Protein AF-A0A202DQQ8-F1 (afdb_monomer_lite)

Sequence (240 aa):
MPPEFTNTIAEDREIQKQSALKKRVGIWATLLVAFILIRVVVKNPPAYKTPDHGNVPVKYVPGMLDAMPEEDRAKLTPSMIAKYREADQKALTEMASSGIEEKWVETKYIPQEAPSEIRPELEAYKETLFQYAKKRRKIEAFQEKLRAEQAITKKMLVHFKPSGYVQAEEASFKPSHILIKVDESMLVRYPKRMVRSIKESPSNWVEPVPKGFVRLKPARGITMVVTKRTAKRIKTKRTS

pLDDT: mean 70.6, std 12.28, range [40.5, 91.94]

Secondary structure (DSSP, 8-state):
----HHHHHHHHHHHHHHHHHHHHHHHHHHHHHHHHHHHHHHHSPPP-----GGGS-PPP-TTHHHHS-HHHHTTS-HHHHHHHHHHHHHHHHHHHHTTGGGGGSS-----PPP-----HHHHHHHHHHHHHHHHHHHHHHHHHHHHHHHHT---EEEEETTTEEEEESEEEE-SSEEEEEEETTEEEEEEGGGEEEEEE--TT--PPPPTTEEEE--TTS--EEEEHHHHHHHHHTT--

Structure (mmCIF, N/CA/C/O backbone):
data_AF-A0A202DQQ8-F1
#
_entry.id   AF-A0A202DQQ8-F1
#
loop_
_atom_site.group_PDB
_atom_site.id
_atom_site.type_symbol
_atom_site.label_atom_id
_atom_site.label_alt_id
_atom_site.label_comp_id
_atom_site.label_asym_id
_atom_site.label_entity_id
_atom_site.label_seq_id
_atom_site.pdbx_PDB_ins_code
_atom_site.Cartn_x
_atom_site.Cartn_y
_atom_site.Cartn_z
_atom_site.occupancy
_atom_site.B_iso_or_equiv
_atom_site.auth_seq_id
_atom_site.auth_comp_id
_atom_site.auth_asym_id
_atom_site.auth_atom_id
_atom_site.pdbx_PDB_model_num
ATOM 1 N N . MET A 1 1 ? 66.848 -19.769 7.711 1.00 53.06 1 MET A N 1
ATOM 2 C CA . MET A 1 1 ? 65.642 -18.911 7.752 1.00 53.06 1 MET A CA 1
ATOM 3 C C . MET A 1 1 ? 64.433 -19.831 7.762 1.00 53.06 1 MET A C 1
ATOM 5 O O . MET A 1 1 ? 64.308 -20.590 6.808 1.00 53.06 1 MET A O 1
ATOM 9 N N . PRO A 1 2 ? 63.628 -19.871 8.836 1.00 50.66 2 PRO A N 1
ATOM 10 C CA . PRO A 1 2 ? 62.547 -20.845 8.948 1.00 50.66 2 PRO A CA 1
ATOM 11 C C . PRO A 1 2 ? 61.313 -20.395 8.137 1.00 50.66 2 PRO A C 1
ATOM 13 O O . PRO A 1 2 ? 60.879 -19.253 8.295 1.00 50.66 2 PRO A O 1
ATOM 16 N N . PRO A 1 3 ? 60.725 -21.262 7.290 1.00 52.09 3 PRO A N 1
ATOM 17 C CA . PRO A 1 3 ? 59.479 -21.005 6.562 1.00 52.09 3 PRO A CA 1
ATOM 18 C C . PRO A 1 3 ? 58.218 -21.396 7.365 1.00 52.09 3 PRO A C 1
ATOM 20 O O . PRO A 1 3 ? 57.205 -21.782 6.792 1.00 52.09 3 PRO A O 1
ATOM 23 N N . GLU A 1 4 ? 58.259 -21.335 8.697 1.00 54.94 4 GLU A N 1
ATOM 24 C CA . GLU A 1 4 ? 57.186 -21.882 9.547 1.00 54.94 4 GLU A CA 1
ATOM 25 C C . GLU A 1 4 ? 56.044 -20.885 9.833 1.00 54.94 4 GLU A C 1
ATOM 27 O O . GLU A 1 4 ? 54.942 -21.290 10.193 1.00 54.94 4 GLU A O 1
ATOM 32 N N . PHE A 1 5 ? 56.245 -19.581 9.605 1.00 52.19 5 PHE A N 1
ATOM 33 C CA . PHE A 1 5 ? 55.257 -18.547 9.960 1.00 52.19 5 PHE A CA 1
ATOM 34 C C . PHE A 1 5 ? 54.128 -18.332 8.940 1.00 52.19 5 PHE A C 1
ATOM 36 O O . PHE A 1 5 ? 53.134 -17.684 9.256 1.00 52.19 5 PHE A O 1
ATOM 43 N N . THR A 1 6 ? 54.248 -18.835 7.709 1.00 54.56 6 THR A N 1
ATOM 44 C CA . THR A 1 6 ? 53.234 -18.596 6.665 1.00 54.56 6 THR A CA 1
ATOM 45 C C . THR A 1 6 ? 52.089 -19.605 6.682 1.00 54.56 6 THR A C 1
ATOM 47 O O . THR A 1 6 ? 50.990 -19.270 6.242 1.00 54.56 6 THR A O 1
ATOM 50 N N . ASN A 1 7 ? 52.311 -20.812 7.211 1.00 56.59 7 ASN A N 1
ATOM 51 C CA . ASN A 1 7 ? 51.292 -21.868 7.230 1.00 56.59 7 ASN A CA 1
ATOM 52 C C . ASN A 1 7 ? 50.248 -21.640 8.335 1.00 56.59 7 ASN A C 1
ATOM 54 O O . ASN A 1 7 ? 49.056 -21.824 8.100 1.00 56.59 7 ASN A O 1
ATOM 58 N N . THR A 1 8 ? 50.662 -21.113 9.489 1.00 56.94 8 THR A N 1
ATOM 59 C CA . THR A 1 8 ? 49.769 -20.838 10.629 1.00 56.94 8 THR A CA 1
ATOM 60 C C . THR A 1 8 ? 48.740 -19.742 10.323 1.00 56.94 8 THR A C 1
ATOM 62 O O . THR A 1 8 ? 47.565 -19.864 10.656 1.00 56.94 8 THR A O 1
ATOM 65 N N . ILE A 1 9 ? 49.136 -18.700 9.582 1.00 60.16 9 ILE A N 1
ATOM 66 C CA . ILE A 1 9 ? 48.246 -17.588 9.199 1.00 60.16 9 ILE A CA 1
ATOM 67 C C . ILE A 1 9 ? 47.164 -18.041 8.199 1.00 60.16 9 ILE A C 1
ATOM 69 O O . ILE A 1 9 ? 46.059 -17.486 8.170 1.00 60.16 9 ILE A O 1
ATOM 73 N N . ALA A 1 10 ? 47.471 -19.026 7.351 1.00 62.00 10 ALA A N 1
ATOM 74 C CA . ALA A 1 10 ? 46.515 -19.576 6.395 1.00 62.00 10 ALA A CA 1
ATOM 75 C C . ALA A 1 10 ? 45.459 -20.446 7.096 1.00 62.00 10 ALA A C 1
ATOM 77 O O . ALA A 1 10 ? 44.265 -20.265 6.842 1.00 62.00 10 ALA A O 1
ATOM 78 N N . GLU A 1 11 ? 45.882 -21.302 8.030 1.00 64.00 11 GLU A N 1
ATOM 79 C CA . GLU A 1 11 ? 44.992 -22.157 8.826 1.00 64.00 11 GLU A CA 1
ATOM 80 C C . GLU A 1 11 ? 44.038 -21.332 9.707 1.00 64.00 11 GLU A C 1
ATOM 82 O O . GLU A 1 11 ? 42.823 -21.559 9.695 1.00 64.00 11 GLU A O 1
ATOM 87 N N . ASP A 1 12 ? 44.531 -20.276 10.361 1.00 65.44 12 ASP A N 1
ATOM 88 C CA . ASP A 1 12 ? 43.701 -19.380 11.181 1.00 65.44 12 ASP A CA 1
ATOM 89 C C . ASP A 1 12 ? 42.612 -18.661 10.364 1.00 65.44 12 ASP A C 1
ATOM 91 O O . ASP A 1 12 ? 41.474 -18.476 10.820 1.00 65.44 12 ASP A O 1
ATOM 95 N N . ARG A 1 13 ? 42.914 -18.283 9.113 1.00 66.56 13 ARG A N 1
ATOM 96 C CA . ARG A 1 13 ? 41.931 -17.664 8.205 1.00 66.56 13 ARG A CA 1
ATOM 97 C C . ARG A 1 13 ? 40.841 -18.641 7.777 1.00 66.56 13 ARG A C 1
ATOM 99 O O . ARG A 1 13 ? 39.700 -18.216 7.568 1.00 66.56 13 ARG A O 1
ATOM 106 N N . GLU A 1 14 ? 41.154 -19.921 7.623 1.00 70.50 14 GLU A N 1
ATOM 107 C CA . GLU A 1 14 ? 40.159 -20.942 7.288 1.00 70.50 14 GLU A CA 1
ATOM 108 C C . GLU A 1 14 ? 39.253 -21.266 8.480 1.00 70.50 14 GLU A C 1
ATOM 110 O O . GLU A 1 14 ? 38.026 -21.308 8.321 1.00 70.50 14 GLU A O 1
ATOM 115 N N . ILE A 1 15 ? 39.815 -21.356 9.689 1.00 71.00 15 ILE A N 1
ATOM 116 C CA . ILE A 1 15 ? 39.059 -21.563 10.934 1.00 71.00 15 ILE A CA 1
ATOM 117 C C . ILE A 1 15 ? 38.077 -20.401 11.178 1.00 71.00 15 ILE A C 1
ATOM 119 O O . ILE A 1 15 ? 36.896 -20.614 11.492 1.00 71.00 15 ILE A O 1
ATOM 123 N N . GLN A 1 16 ? 38.501 -19.153 10.943 1.00 69.56 16 GLN A N 1
ATOM 124 C CA . GLN A 1 16 ? 37.612 -17.990 11.055 1.00 69.56 16 GLN A CA 1
ATOM 125 C C . GLN A 1 16 ? 36.471 -18.009 10.026 1.00 69.56 16 GLN A C 1
ATOM 127 O O . GLN A 1 16 ? 35.322 -17.718 10.376 1.00 69.56 16 GLN A O 1
ATOM 132 N N . LYS A 1 17 ? 36.731 -18.412 8.775 1.00 74.38 17 LYS A N 1
ATOM 133 C CA . LYS A 1 17 ? 35.684 -18.533 7.741 1.00 74.38 17 LYS A CA 1
ATOM 134 C C . LYS A 1 17 ? 34.650 -19.603 8.092 1.00 74.38 17 LYS A C 1
ATOM 136 O O . LYS A 1 17 ? 33.449 -19.363 7.938 1.00 74.38 17 LYS A O 1
ATOM 141 N N . GLN A 1 18 ? 35.087 -20.754 8.603 1.00 73.25 18 GLN A N 1
ATOM 142 C CA . GLN A 1 18 ? 34.180 -21.833 9.000 1.00 73.25 18 GLN A CA 1
ATOM 143 C C . GLN A 1 18 ? 33.305 -21.444 10.200 1.00 73.25 18 GLN A C 1
ATOM 145 O O . GLN A 1 18 ? 32.103 -21.723 10.203 1.00 73.25 18 GLN A O 1
ATOM 150 N N . SER A 1 19 ? 33.859 -20.744 11.195 1.00 73.94 19 SER A N 1
ATOM 151 C CA . SER A 1 19 ? 33.073 -20.267 12.343 1.00 73.94 19 SER A CA 1
ATOM 152 C C . SER A 1 19 ? 32.029 -19.210 11.942 1.00 73.94 19 SER A C 1
ATOM 154 O O . SER A 1 19 ? 30.890 -19.252 12.416 1.00 73.94 19 SER A O 1
ATOM 156 N N . ALA A 1 20 ? 32.361 -18.314 11.005 1.00 75.12 20 ALA A N 1
ATOM 157 C CA . ALA A 1 20 ? 31.428 -17.324 10.467 1.00 75.12 20 ALA A CA 1
ATOM 158 C C . ALA A 1 20 ? 30.285 -17.969 9.661 1.00 75.12 20 ALA A C 1
ATOM 160 O O . ALA A 1 20 ? 29.133 -17.540 9.769 1.00 75.12 20 ALA A O 1
ATOM 161 N N . LEU A 1 21 ? 30.577 -19.024 8.893 1.00 75.62 21 LEU A N 1
ATOM 162 C CA . LEU A 1 21 ? 29.568 -19.808 8.175 1.00 75.62 21 LEU A CA 1
ATOM 163 C C . LEU A 1 21 ? 28.622 -20.534 9.138 1.00 75.62 21 LEU A C 1
ATOM 165 O O . LEU A 1 21 ? 27.409 -20.410 8.984 1.00 75.62 21 LEU A O 1
ATOM 169 N N . LYS A 1 22 ? 29.145 -21.202 10.176 1.00 77.00 22 LYS A N 1
ATOM 170 C CA . LYS A 1 22 ? 28.320 -21.878 11.197 1.00 77.00 22 LYS A CA 1
ATOM 171 C C . LYS A 1 22 ? 27.380 -20.902 11.915 1.00 77.00 22 LYS A C 1
ATOM 173 O O . LYS A 1 22 ? 26.197 -21.199 12.063 1.00 77.00 22 LYS A O 1
ATOM 178 N N . LYS A 1 23 ? 27.864 -19.705 12.278 1.00 75.81 23 LYS A N 1
ATOM 179 C CA . LYS A 1 23 ? 27.030 -18.645 12.882 1.00 75.81 23 LYS A CA 1
ATOM 180 C C . LYS A 1 23 ? 25.912 -18.188 11.944 1.00 75.81 23 LYS A C 1
ATOM 182 O O . LYS A 1 23 ? 24.767 -18.073 12.368 1.00 75.81 23 LYS A O 1
ATOM 187 N N . ARG A 1 24 ? 26.217 -17.969 10.661 1.00 79.69 24 ARG A N 1
ATOM 188 C CA . ARG A 1 24 ? 25.210 -17.571 9.664 1.00 79.69 24 ARG A CA 1
ATOM 189 C C . ARG A 1 24 ? 24.159 -18.659 9.466 1.00 79.69 24 ARG A C 1
ATOM 191 O O . ARG A 1 24 ? 22.976 -18.349 9.501 1.00 79.69 24 ARG A O 1
ATOM 198 N N . VAL A 1 25 ? 24.568 -19.917 9.311 1.00 83.38 25 VAL A N 1
ATOM 199 C CA . VAL A 1 25 ? 23.640 -21.049 9.143 1.00 83.38 25 VAL A CA 1
ATOM 200 C C . VAL A 1 25 ? 22.737 -21.209 10.368 1.00 83.38 25 VAL A C 1
ATOM 202 O O . VAL A 1 25 ? 21.533 -21.382 10.202 1.00 83.38 25 VAL A O 1
ATOM 205 N N . GLY A 1 26 ? 23.279 -21.057 11.582 1.00 80.94 26 GLY A N 1
ATOM 206 C CA . GLY A 1 26 ? 22.488 -21.066 12.815 1.00 80.94 26 GLY A CA 1
ATOM 207 C C . GLY A 1 26 ? 21.414 -19.973 12.847 1.00 80.94 26 GLY A C 1
ATOM 208 O O . GLY A 1 26 ? 20.263 -20.262 13.159 1.00 80.94 26 GLY A O 1
ATOM 209 N N . ILE A 1 27 ? 21.757 -18.742 12.449 1.00 85.69 27 ILE A N 1
ATOM 210 C CA . ILE A 1 27 ? 20.805 -17.617 12.385 1.00 85.69 27 ILE A CA 1
ATOM 211 C C . ILE A 1 27 ? 19.710 -17.867 11.336 1.00 85.69 27 ILE A C 1
ATOM 213 O O . ILE A 1 27 ? 18.536 -17.595 11.579 1.00 85.69 27 ILE A O 1
ATOM 217 N N . TRP A 1 28 ? 20.062 -18.404 10.166 1.00 85.25 28 TRP A N 1
ATOM 218 C CA . TRP A 1 28 ? 19.066 -18.727 9.140 1.00 85.25 28 TRP A CA 1
ATOM 219 C C . TRP A 1 28 ? 18.134 -19.864 9.576 1.00 85.25 28 TRP A C 1
ATOM 221 O O . TRP A 1 28 ? 16.936 -19.801 9.304 1.00 85.25 28 TRP A O 1
ATOM 231 N N . ALA A 1 29 ? 18.652 -20.866 10.289 1.00 88.88 29 ALA A N 1
ATOM 232 C CA . ALA A 1 29 ? 17.851 -21.967 10.814 1.00 88.88 29 ALA A CA 1
ATOM 233 C C . ALA A 1 29 ? 16.846 -21.496 11.880 1.00 88.88 29 ALA A C 1
ATOM 235 O O . ALA A 1 29 ? 15.676 -21.871 11.819 1.00 88.88 29 ALA A O 1
ATOM 236 N N . THR A 1 30 ? 17.256 -20.630 12.813 1.00 86.69 30 THR A N 1
ATOM 237 C CA . THR A 1 30 ? 16.350 -20.103 13.848 1.00 86.69 30 THR A CA 1
ATOM 238 C C . THR A 1 30 ? 15.258 -19.215 13.260 1.00 86.69 30 THR A C 1
ATOM 240 O O . THR A 1 30 ? 14.092 -19.356 13.632 1.00 86.69 30 THR A O 1
ATOM 243 N N . LEU A 1 31 ? 15.593 -18.362 12.285 1.00 89.12 31 LEU A N 1
ATOM 244 C CA . LEU A 1 31 ? 14.603 -17.557 11.561 1.00 89.12 31 LEU A CA 1
ATOM 245 C C . LEU A 1 31 ? 13.583 -18.428 10.820 1.00 89.12 31 LEU A C 1
ATOM 247 O O . LEU A 1 31 ? 12.390 -18.119 10.812 1.00 89.12 31 LEU A O 1
ATOM 251 N N . LEU A 1 32 ? 14.032 -19.534 10.226 1.00 88.81 32 LEU A N 1
ATOM 252 C CA . LEU A 1 32 ? 13.160 -20.452 9.502 1.00 88.81 32 LEU A CA 1
ATOM 253 C C . LEU A 1 32 ? 12.206 -21.200 10.450 1.00 88.81 32 LEU A C 1
ATOM 255 O O . LEU A 1 32 ? 11.018 -21.310 10.148 1.00 88.81 32 LEU A O 1
ATOM 259 N N . VAL A 1 33 ? 12.678 -21.627 11.627 1.00 89.75 33 VAL A N 1
ATOM 260 C CA . VAL A 1 33 ? 11.831 -22.234 12.674 1.00 89.75 33 VAL A CA 1
ATOM 261 C C . VAL A 1 33 ? 10.805 -21.234 13.214 1.00 89.75 33 VAL A C 1
ATOM 263 O O . VAL A 1 33 ? 9.625 -21.570 13.321 1.00 89.75 33 VAL A O 1
ATOM 266 N N . ALA A 1 34 ? 11.214 -19.990 13.485 1.00 86.12 34 ALA A N 1
ATOM 267 C CA . ALA A 1 34 ? 10.304 -18.935 13.932 1.00 86.12 34 ALA A CA 1
ATOM 268 C C . ALA A 1 34 ? 9.198 -18.663 12.899 1.00 86.12 34 ALA A C 1
ATOM 270 O O . ALA A 1 34 ? 8.023 -18.557 13.249 1.00 86.12 34 ALA A O 1
ATOM 271 N N . PHE A 1 35 ? 9.552 -18.628 11.612 1.00 87.88 35 PHE A N 1
ATOM 272 C CA . PHE A 1 35 ? 8.583 -18.444 10.534 1.00 87.88 35 PHE A CA 1
ATOM 273 C C . PHE A 1 35 ? 7.581 -19.606 10.435 1.00 87.88 35 PHE A C 1
ATOM 275 O O . PHE A 1 35 ? 6.391 -19.378 10.211 1.00 87.88 35 PHE A O 1
ATOM 282 N N . ILE A 1 36 ? 8.029 -20.850 10.638 1.00 86.00 36 ILE A N 1
ATOM 283 C CA . ILE A 1 36 ? 7.145 -22.025 10.656 1.00 86.00 36 ILE A CA 1
ATOM 284 C C . ILE A 1 36 ? 6.193 -21.971 11.856 1.00 86.00 36 ILE A C 1
ATOM 286 O O . ILE A 1 36 ? 4.993 -22.161 11.666 1.00 86.00 36 ILE A O 1
ATOM 290 N N . LEU A 1 37 ? 6.687 -21.653 13.058 1.00 80.56 37 LEU A N 1
ATOM 291 C CA . LEU A 1 37 ? 5.856 -21.519 14.262 1.00 80.56 37 LEU A CA 1
ATOM 292 C C . LEU A 1 37 ? 4.769 -20.453 14.090 1.00 80.56 37 LEU A C 1
ATOM 294 O O . LEU A 1 37 ? 3.598 -20.730 14.345 1.00 80.56 37 LEU A O 1
ATOM 298 N N . ILE A 1 38 ? 5.123 -19.275 13.568 1.00 83.88 38 ILE A N 1
ATOM 299 C CA . ILE A 1 38 ? 4.150 -18.215 13.263 1.00 83.88 38 ILE A CA 1
ATOM 300 C C . ILE A 1 38 ? 3.097 -18.728 12.275 1.00 83.88 38 ILE A C 1
ATOM 302 O O . ILE A 1 38 ? 1.900 -18.524 12.470 1.00 83.88 38 ILE A O 1
ATOM 306 N N . ARG A 1 39 ? 3.517 -19.445 11.227 1.00 81.62 39 ARG A N 1
ATOM 307 C CA . ARG A 1 39 ? 2.592 -19.984 10.224 1.00 81.62 39 ARG A CA 1
ATOM 308 C C . ARG A 1 39 ? 1.644 -21.043 10.796 1.00 81.62 39 ARG A C 1
ATOM 310 O O . ARG A 1 39 ? 0.508 -21.130 10.333 1.00 81.62 39 ARG A O 1
ATOM 317 N N . VAL A 1 40 ? 2.087 -21.834 11.773 1.00 82.44 40 VAL A N 1
ATOM 318 C CA . VAL A 1 40 ? 1.245 -22.817 12.474 1.00 82.44 40 VAL A CA 1
ATOM 319 C C . VAL A 1 40 ? 0.225 -22.116 13.370 1.00 82.44 40 VAL A C 1
ATOM 321 O O . VAL A 1 40 ? -0.950 -22.458 13.298 1.00 82.44 40 VAL A O 1
ATOM 324 N N . VAL A 1 41 ? 0.630 -21.091 14.126 1.00 79.94 41 VAL A N 1
ATOM 325 C CA . VAL A 1 41 ? -0.280 -20.304 14.983 1.00 79.94 41 VAL A CA 1
ATOM 326 C C . VAL A 1 41 ? -1.340 -19.567 14.158 1.00 79.94 41 VAL A C 1
ATOM 328 O O . VAL A 1 41 ? -2.502 -19.521 14.543 1.00 79.94 41 VAL A O 1
ATOM 331 N N . VAL A 1 42 ? -0.973 -19.038 12.986 1.00 75.56 42 VAL A N 1
ATOM 332 C CA . VAL A 1 42 ? -1.930 -18.379 12.079 1.00 75.56 42 VAL A CA 1
ATOM 333 C C . VAL A 1 42 ? -2.904 -19.378 11.445 1.00 75.56 42 VAL A C 1
ATOM 335 O O . VAL A 1 42 ? -4.057 -19.034 11.204 1.00 75.56 42 VAL A O 1
ATOM 338 N N . LYS A 1 43 ? -2.466 -20.613 11.160 1.00 76.75 43 LYS A N 1
ATOM 339 C CA . LYS A 1 43 ? -3.344 -21.653 10.598 1.00 76.75 43 LYS A CA 1
ATOM 340 C C . LYS A 1 43 ? -4.253 -22.308 11.637 1.00 76.75 43 LYS A C 1
ATOM 342 O O . LYS A 1 43 ? -5.356 -22.699 11.279 1.00 76.75 43 LYS A O 1
ATOM 347 N N . ASN A 1 44 ? -3.795 -22.413 12.880 1.00 71.25 44 ASN A N 1
ATOM 348 C CA . ASN A 1 44 ? -4.531 -22.998 13.994 1.00 71.25 44 ASN A CA 1
ATOM 349 C C . ASN A 1 44 ? -4.662 -21.949 15.107 1.00 71.25 44 ASN A C 1
ATOM 351 O O . ASN A 1 44 ? -3.924 -22.019 16.095 1.00 71.25 44 ASN A O 1
ATOM 355 N N . PRO A 1 45 ? -5.552 -20.951 14.947 1.00 67.88 45 PRO A N 1
ATOM 356 C CA . PRO A 1 45 ? -5.800 -19.995 16.013 1.00 67.88 45 PRO A CA 1
ATOM 357 C C . PRO A 1 45 ? -6.294 -20.748 17.260 1.00 67.88 45 PRO A C 1
ATOM 359 O O . PRO A 1 45 ? -7.112 -21.665 17.133 1.00 67.88 45 PRO A O 1
ATOM 362 N N . PRO A 1 46 ? -5.807 -20.403 18.466 1.00 64.88 46 PRO A N 1
ATOM 363 C CA . PRO A 1 46 ? -6.312 -21.006 19.691 1.00 64.88 46 PRO A CA 1
ATOM 364 C C . PRO A 1 46 ? -7.817 -20.744 19.797 1.00 64.88 46 PRO A C 1
ATOM 366 O O . PRO A 1 46 ? -8.279 -19.635 19.522 1.00 64.88 46 PRO A O 1
ATOM 369 N N . ALA A 1 47 ? -8.577 -21.774 20.172 1.00 63.38 47 ALA A N 1
ATOM 370 C CA . ALA A 1 47 ? -10.022 -21.676 20.328 1.00 63.38 47 ALA A CA 1
ATOM 371 C C . ALA A 1 47 ? -10.362 -20.524 21.284 1.00 63.38 47 ALA A C 1
ATOM 373 O O . ALA A 1 47 ? -9.938 -20.511 22.442 1.00 63.38 47 ALA A O 1
ATOM 374 N N . TYR A 1 48 ? -11.104 -19.543 20.773 1.00 53.16 48 TYR A N 1
ATOM 375 C CA . TYR A 1 48 ? -11.567 -18.401 21.542 1.00 53.16 48 TYR A CA 1
ATOM 376 C C . TYR A 1 48 ? -12.567 -18.915 22.581 1.00 53.16 48 TYR A C 1
ATOM 378 O O . TYR A 1 48 ? -13.696 -19.265 22.245 1.00 53.16 48 TYR A O 1
ATOM 386 N N . LYS A 1 49 ? -12.140 -19.029 23.842 1.00 54.28 49 LYS A N 1
ATOM 387 C CA . LYS A 1 49 ? -13.063 -19.282 24.950 1.00 54.28 49 LYS A CA 1
ATOM 388 C C . LYS A 1 49 ? -13.862 -18.002 25.161 1.00 54.28 49 LYS A C 1
ATOM 390 O O . LYS A 1 49 ? -13.318 -17.011 25.644 1.00 54.28 49 LYS A O 1
ATOM 395 N N . THR A 1 50 ? -15.127 -18.005 24.756 1.00 58.94 50 THR A N 1
ATOM 396 C CA . THR A 1 50 ? -16.075 -16.957 25.141 1.00 58.94 50 THR A CA 1
ATOM 397 C C . THR A 1 50 ? -16.153 -16.903 26.668 1.00 58.94 50 THR A C 1
ATOM 399 O O . THR A 1 50 ? -16.234 -17.965 27.291 1.00 58.94 50 THR A O 1
ATOM 402 N N . PRO A 1 51 ? -16.090 -15.712 27.287 1.00 56.44 51 PRO A N 1
ATOM 403 C CA . PRO A 1 51 ? -16.275 -15.593 28.724 1.00 56.44 51 PRO A CA 1
ATOM 404 C C . PRO A 1 51 ? -17.659 -16.128 29.103 1.00 56.44 51 PRO A C 1
ATOM 406 O O . PRO A 1 51 ? -18.653 -15.825 28.445 1.00 56.44 51 PRO A O 1
ATOM 409 N N . ASP A 1 52 ? -17.703 -16.950 30.148 1.00 55.44 52 ASP A N 1
ATOM 410 C CA . ASP A 1 52 ? -18.927 -17.525 30.697 1.00 55.44 52 ASP A CA 1
ATOM 411 C C . ASP A 1 52 ? -19.823 -16.382 31.209 1.00 55.44 52 ASP A C 1
ATOM 413 O O . ASP A 1 52 ? -19.597 -15.811 32.278 1.00 55.44 52 ASP A O 1
ATOM 417 N N . HIS A 1 53 ? -20.827 -15.991 30.421 1.00 51.09 53 HIS A N 1
ATOM 418 C CA . HIS A 1 53 ? -21.741 -14.891 30.759 1.00 51.09 53 HIS A CA 1
ATOM 419 C C . HIS A 1 53 ? -22.647 -15.205 31.965 1.00 51.09 53 HIS A C 1
ATOM 421 O O . HIS A 1 53 ? -23.337 -14.316 32.456 1.00 51.09 53 HIS A O 1
ATOM 427 N N . GLY A 1 54 ? -22.636 -16.444 32.469 1.00 51.78 54 GLY A N 1
ATOM 428 C CA . GLY A 1 54 ? -23.494 -16.894 33.566 1.00 51.78 54 GLY A CA 1
ATOM 429 C C . GLY A 1 54 ? -23.153 -16.333 34.951 1.00 51.78 54 GLY A C 1
ATOM 430 O O . GLY A 1 54 ? -23.981 -16.449 35.847 1.00 51.78 54 GLY A O 1
ATOM 431 N N . ASN A 1 55 ? -21.975 -15.723 35.144 1.00 52.78 55 ASN A N 1
ATOM 432 C CA . ASN A 1 55 ? -21.498 -15.320 36.478 1.00 52.78 55 ASN A CA 1
ATOM 433 C C . ASN A 1 55 ? -21.066 -13.849 36.598 1.00 52.78 55 ASN A C 1
ATOM 435 O O . ASN A 1 55 ? -20.398 -13.472 37.562 1.00 52.78 55 ASN A O 1
ATOM 439 N N . VAL A 1 56 ? -21.435 -12.996 35.639 1.00 53.28 56 VAL A N 1
ATOM 440 C CA . VAL A 1 56 ? -21.186 -11.552 35.758 1.00 53.28 56 VAL A CA 1
ATOM 441 C C . VAL A 1 56 ? -22.285 -10.940 36.639 1.00 53.28 56 VAL A C 1
ATOM 443 O O . VAL A 1 56 ? -23.462 -11.085 36.303 1.00 53.28 56 VAL A O 1
ATOM 446 N N . PRO A 1 57 ? -21.959 -10.260 37.756 1.00 54.62 57 PRO A N 1
ATOM 447 C CA . PRO A 1 57 ? -22.962 -9.613 38.595 1.00 54.62 57 PRO A CA 1
ATOM 448 C C . PRO A 1 57 ? -23.623 -8.467 37.818 1.00 54.62 57 PRO A C 1
ATOM 450 O O . PRO A 1 57 ? -23.053 -7.389 37.653 1.00 54.62 57 PRO A O 1
ATOM 453 N N . VAL A 1 58 ? -24.832 -8.712 37.313 1.00 60.62 58 VAL A N 1
ATOM 454 C CA . VAL A 1 58 ? -25.648 -7.699 36.637 1.00 60.62 58 VAL A CA 1
ATOM 455 C C . VAL A 1 58 ? -26.141 -6.704 37.689 1.00 60.62 58 VAL A C 1
ATOM 457 O O . VAL A 1 58 ? -26.813 -7.090 38.645 1.00 60.62 58 VAL A O 1
ATOM 460 N N . LYS A 1 59 ? -25.795 -5.421 37.536 1.00 64.50 59 LYS A N 1
ATOM 461 C CA . LYS A 1 59 ? -26.376 -4.339 38.342 1.00 64.50 59 LYS A CA 1
ATOM 462 C C . LYS A 1 59 ? -27.792 -4.060 37.833 1.00 64.50 59 LYS A C 1
ATOM 464 O O . LYS A 1 59 ? -27.962 -3.723 36.665 1.00 64.50 59 LYS A O 1
ATOM 469 N N . TYR A 1 60 ? -28.785 -4.217 38.703 1.00 66.38 60 TYR A N 1
ATOM 470 C CA . TYR A 1 60 ? -30.189 -3.928 38.408 1.00 66.38 60 TYR A CA 1
ATOM 471 C C . TYR A 1 60 ? -30.451 -2.448 38.693 1.00 66.38 60 TYR A C 1
ATOM 473 O O . TYR A 1 60 ? -30.163 -1.976 39.793 1.00 66.38 60 TYR A O 1
ATOM 481 N N . VAL A 1 61 ? -30.938 -1.717 37.693 1.00 70.19 61 VAL A N 1
ATOM 482 C CA . VAL A 1 61 ? -31.240 -0.281 37.785 1.00 70.19 61 VAL A CA 1
ATOM 483 C C . VAL A 1 61 ? -32.756 -0.089 37.666 1.00 70.19 61 VAL A C 1
ATOM 485 O O . VAL A 1 61 ? -33.368 -0.804 36.867 1.00 70.19 61 VAL A O 1
ATOM 488 N N . PRO A 1 62 ? -33.367 0.850 38.412 1.00 72.50 62 PRO A N 1
ATOM 489 C CA . PRO A 1 62 ? -34.793 1.133 38.291 1.00 72.50 62 PRO A CA 1
ATOM 490 C C . PRO A 1 62 ? -35.191 1.580 36.872 1.00 72.50 62 PRO A C 1
ATOM 492 O O . PRO A 1 62 ? -34.460 2.340 36.237 1.00 72.50 62 PRO A O 1
ATOM 495 N N . GLY A 1 63 ? -36.332 1.115 36.360 1.00 75.75 63 GLY A N 1
ATOM 496 C CA . GLY A 1 63 ? -36.872 1.430 35.028 1.00 75.75 63 GLY A CA 1
ATOM 497 C C . GLY A 1 63 ? -36.161 0.725 33.866 1.00 75.75 63 GLY A C 1
ATOM 498 O O . GLY A 1 63 ? -36.486 0.941 32.698 1.00 75.75 63 GLY A O 1
ATOM 499 N N . MET A 1 64 ? -35.190 -0.142 34.157 1.00 79.38 64 MET A N 1
ATOM 500 C CA . MET A 1 64 ? -34.360 -0.797 33.145 1.00 79.38 64 MET A CA 1
ATOM 501 C C . MET A 1 64 ? -35.130 -1.824 32.310 1.00 79.38 64 MET A C 1
ATOM 503 O O . MET A 1 64 ? -34.825 -1.999 31.131 1.00 79.38 64 MET A O 1
ATOM 507 N N . LEU A 1 65 ? -36.143 -2.477 32.891 1.00 80.81 65 LEU A N 1
ATOM 508 C CA . LEU A 1 65 ? -37.006 -3.392 32.144 1.00 80.81 65 LEU A CA 1
ATOM 509 C C . LEU A 1 65 ? -37.813 -2.634 31.085 1.00 80.81 65 LEU A C 1
ATOM 511 O O . LEU A 1 65 ? -37.915 -3.119 29.965 1.00 80.81 65 LEU A O 1
ATOM 515 N N . ASP A 1 66 ? -38.309 -1.438 31.412 1.00 80.62 66 ASP A N 1
ATOM 516 C CA . ASP A 1 66 ? -39.132 -0.606 30.526 1.00 80.62 66 ASP A CA 1
ATOM 517 C C . ASP A 1 66 ? -38.340 0.215 29.504 1.00 80.62 66 ASP A C 1
ATOM 519 O O . ASP A 1 66 ? -38.897 0.623 28.485 1.00 80.62 66 ASP A O 1
ATOM 523 N N . ALA A 1 67 ? -37.036 0.386 29.712 1.00 79.56 67 ALA A N 1
ATOM 524 C CA . ALA A 1 67 ? -36.129 0.985 28.736 1.00 79.56 67 ALA A CA 1
ATOM 525 C C . ALA A 1 67 ? -35.542 -0.033 27.737 1.00 79.56 67 ALA A C 1
ATOM 527 O O . ALA A 1 67 ? -34.951 0.358 26.730 1.00 79.56 67 ALA A O 1
ATOM 528 N N . MET A 1 68 ? -35.673 -1.338 28.003 1.00 78.75 68 MET A N 1
ATOM 529 C CA . MET A 1 68 ? -35.076 -2.382 27.167 1.00 78.75 68 MET A CA 1
ATOM 530 C C . MET A 1 68 ? -35.870 -2.577 25.857 1.00 78.75 68 MET A C 1
ATOM 532 O O . MET A 1 68 ? -37.105 -2.589 25.910 1.00 78.75 68 MET A O 1
ATOM 536 N N . PRO A 1 69 ? -35.213 -2.773 24.696 1.00 84.88 69 PRO A N 1
ATOM 537 C CA . PRO A 1 69 ? -35.886 -3.135 23.446 1.00 84.88 69 PRO A CA 1
ATOM 538 C C . PRO A 1 69 ? -36.690 -4.438 23.573 1.00 84.88 69 PRO A C 1
ATOM 540 O O . PRO A 1 69 ? -36.278 -5.357 24.285 1.00 84.88 69 PRO A O 1
ATOM 543 N N . GLU A 1 70 ? -37.819 -4.550 22.864 1.00 80.06 70 GLU A N 1
ATOM 544 C CA . GLU A 1 70 ? -38.716 -5.721 22.940 1.00 80.06 70 GLU A CA 1
ATOM 545 C C . GLU A 1 70 ? -38.001 -7.047 22.622 1.00 80.06 70 GLU A C 1
ATOM 547 O O . GLU A 1 70 ? -38.243 -8.062 23.277 1.00 80.06 70 GLU A O 1
ATOM 552 N N . GLU A 1 71 ? -37.052 -7.017 21.681 1.00 83.25 71 GLU A N 1
ATOM 553 C CA . GLU A 1 71 ? -36.237 -8.170 21.279 1.00 83.25 71 GLU A CA 1
ATOM 554 C C . GLU A 1 71 ? -35.396 -8.747 22.425 1.00 83.25 71 GLU A C 1
ATOM 556 O O . GLU A 1 71 ? -35.187 -9.959 22.499 1.00 83.25 71 GLU A O 1
ATOM 561 N N . ASP A 1 72 ? -34.907 -7.890 23.320 1.00 78.56 72 ASP A N 1
ATOM 562 C CA . ASP A 1 72 ? -34.061 -8.301 24.437 1.00 78.56 72 ASP A CA 1
ATOM 563 C C . ASP A 1 72 ? -34.893 -8.678 25.664 1.00 78.56 72 ASP A C 1
ATOM 565 O O . ASP A 1 72 ? -34.535 -9.620 26.373 1.00 78.56 72 ASP A O 1
ATOM 569 N N . ARG A 1 73 ? -36.068 -8.060 25.852 1.00 74.00 73 ARG A N 1
ATOM 570 C CA . ARG A 1 73 ? -37.031 -8.488 26.882 1.00 74.00 73 ARG A CA 1
ATOM 571 C C . ARG A 1 73 ? -37.519 -9.914 26.657 1.00 74.00 73 ARG A C 1
ATOM 573 O O . ARG A 1 73 ? -37.649 -10.665 27.619 1.00 74.00 73 ARG A O 1
ATOM 580 N N . ALA A 1 74 ? -37.747 -10.301 25.401 1.00 77.75 74 ALA A N 1
ATOM 581 C CA . ALA A 1 74 ? -38.195 -11.647 25.044 1.00 77.75 74 ALA A CA 1
ATOM 582 C C . ALA A 1 74 ? -37.160 -12.743 25.375 1.00 77.75 74 ALA A C 1
ATOM 584 O O . ALA A 1 74 ? -37.521 -13.910 25.518 1.00 77.75 74 ALA A O 1
ATOM 585 N N . LYS A 1 75 ? -35.879 -12.377 25.520 1.00 84.56 75 LYS A N 1
ATOM 586 C CA . LYS A 1 75 ? -34.783 -13.299 25.867 1.00 84.56 75 LYS A CA 1
ATOM 587 C C . LYS A 1 75 ? -34.604 -13.469 27.379 1.00 84.56 75 LYS A C 1
ATOM 589 O O . LYS A 1 75 ? -33.829 -14.326 27.805 1.00 84.56 75 LYS A O 1
ATOM 594 N N . LEU A 1 76 ? -35.278 -12.658 28.198 1.00 80.88 76 LEU A N 1
ATOM 595 C CA . LEU A 1 76 ? -35.163 -12.736 29.650 1.00 80.88 76 LEU A CA 1
ATOM 596 C C . LEU A 1 76 ? -35.967 -13.915 30.201 1.00 80.88 76 LEU A C 1
ATOM 598 O O . LEU A 1 76 ? -37.121 -14.142 29.844 1.00 80.88 76 LEU A O 1
ATOM 602 N N . THR A 1 77 ? -35.368 -14.649 31.137 1.00 84.69 77 THR A N 1
ATOM 603 C CA . THR A 1 77 ? -36.086 -15.676 31.889 1.00 84.69 77 THR A CA 1
ATOM 604 C C . THR A 1 77 ? -37.094 -15.030 32.851 1.00 84.69 77 THR A C 1
ATOM 606 O O . THR A 1 77 ? -36.847 -13.932 33.366 1.00 84.69 77 THR A O 1
ATOM 609 N N . PRO A 1 78 ? -38.195 -15.722 33.195 1.00 84.50 78 PRO A N 1
ATOM 610 C CA . PRO A 1 78 ? -39.182 -15.217 34.155 1.00 84.50 78 PRO A CA 1
ATOM 611 C C . PRO A 1 78 ? -38.579 -14.821 35.513 1.00 84.50 78 PRO A C 1
ATOM 613 O O . PRO A 1 78 ? -39.021 -13.861 36.141 1.00 84.50 78 PRO A O 1
ATOM 616 N N . SER A 1 79 ? -37.524 -15.519 35.948 1.00 82.38 79 SER A N 1
ATOM 617 C CA . SER A 1 79 ? -36.808 -15.219 37.191 1.00 82.38 79 SER A CA 1
ATOM 618 C C . SER A 1 79 ? -36.018 -13.908 37.140 1.00 82.38 79 SER A C 1
ATOM 620 O O . SER A 1 79 ? -35.908 -13.230 38.160 1.00 82.38 79 SER A O 1
ATOM 622 N N . MET A 1 80 ? -35.489 -13.517 35.977 1.00 79.50 80 MET A N 1
ATOM 623 C CA . MET A 1 80 ? -34.819 -12.223 35.808 1.00 79.50 80 MET A CA 1
ATOM 624 C C . MET A 1 80 ? -35.831 -11.078 35.766 1.00 79.50 80 MET A C 1
ATOM 626 O O . MET A 1 80 ? -35.616 -10.056 36.412 1.00 79.50 80 MET A O 1
ATOM 630 N N . ILE A 1 81 ? -36.967 -11.272 35.091 1.00 81.94 81 ILE A N 1
ATOM 631 C CA . ILE A 1 81 ? -38.054 -10.281 35.030 1.00 81.94 81 ILE A CA 1
ATOM 632 C C . ILE A 1 81 ? -38.578 -9.954 36.437 1.00 81.94 81 ILE A C 1
ATOM 634 O O . ILE A 1 81 ? -38.783 -8.785 36.761 1.00 81.94 81 ILE A O 1
ATOM 638 N N . ALA A 1 82 ? -38.737 -10.967 37.297 1.00 83.69 82 ALA A N 1
ATOM 639 C CA . ALA A 1 82 ? -39.143 -10.769 38.688 1.00 83.69 82 ALA A CA 1
ATOM 640 C C . ALA A 1 82 ? -38.148 -9.894 39.474 1.00 83.69 82 ALA A C 1
ATOM 642 O O . ALA A 1 82 ? -38.570 -8.986 40.184 1.00 83.69 82 ALA A O 1
ATOM 643 N N . LYS A 1 83 ? -36.836 -10.101 39.287 1.00 82.94 83 LYS A N 1
ATOM 644 C CA . LYS A 1 83 ? -35.791 -9.296 39.945 1.00 82.94 83 LYS A CA 1
ATOM 645 C C . LYS A 1 83 ? -35.792 -7.835 39.498 1.00 82.94 83 LYS A C 1
ATOM 647 O O . LYS A 1 83 ? -35.599 -6.957 40.332 1.00 82.94 83 LYS A O 1
ATOM 652 N N . TYR A 1 84 ? -36.033 -7.566 38.211 1.00 83.19 84 TYR A N 1
ATOM 653 C CA . TYR A 1 84 ? -36.168 -6.189 37.721 1.00 83.19 84 TYR A CA 1
ATOM 654 C C . TYR A 1 84 ? -37.382 -5.488 38.336 1.00 83.19 84 TYR A C 1
ATOM 656 O O . TYR A 1 84 ? -37.252 -4.380 38.844 1.00 83.19 84 TYR A O 1
ATOM 664 N N . ARG A 1 85 ? -38.536 -6.164 38.384 1.00 84.56 85 ARG A N 1
ATOM 665 C CA . ARG A 1 85 ? -39.749 -5.603 38.999 1.00 84.56 85 ARG A CA 1
ATOM 666 C C . ARG A 1 85 ? -39.598 -5.353 40.498 1.00 84.56 85 ARG A C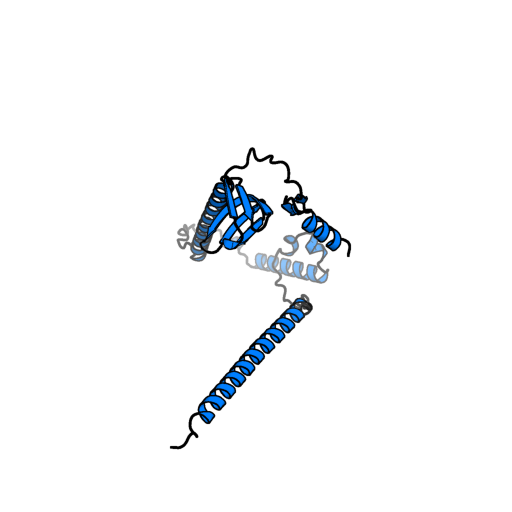 1
ATOM 668 O O . ARG A 1 85 ? -40.109 -4.361 41.002 1.00 84.56 85 ARG A O 1
ATOM 675 N N . GLU A 1 86 ? -38.897 -6.233 41.208 1.00 84.56 86 GLU A N 1
ATOM 676 C CA . GLU A 1 86 ? -38.624 -6.056 42.636 1.00 84.56 86 GLU A CA 1
ATOM 677 C C . GLU A 1 86 ? -37.709 -4.845 42.894 1.00 84.56 86 GLU A C 1
ATOM 679 O O . GLU A 1 86 ? -37.938 -4.088 43.837 1.00 84.56 86 GLU A O 1
ATOM 684 N N . ALA A 1 87 ? -36.701 -4.628 42.042 1.00 81.56 87 ALA A N 1
ATOM 685 C CA . ALA A 1 87 ? -35.836 -3.450 42.114 1.00 81.56 87 ALA A CA 1
ATOM 686 C C . ALA A 1 87 ? -36.609 -2.149 41.831 1.00 81.56 87 ALA A C 1
ATOM 688 O O . ALA A 1 87 ? -36.425 -1.165 42.548 1.00 81.56 87 ALA A O 1
ATOM 689 N N . ASP A 1 88 ? -37.513 -2.165 40.847 1.00 81.50 88 ASP A N 1
ATOM 690 C CA . ASP A 1 88 ? -38.375 -1.022 40.520 1.00 81.50 88 ASP A CA 1
ATOM 691 C C . ASP A 1 88 ? -39.318 -0.673 41.677 1.00 81.50 88 ASP A C 1
ATOM 693 O O . ASP A 1 88 ? -39.432 0.489 42.067 1.00 81.50 88 ASP A O 1
ATOM 697 N N . GLN A 1 89 ? -39.952 -1.680 42.284 1.00 82.00 89 GLN A N 1
ATOM 698 C CA . GLN A 1 89 ? -40.833 -1.478 43.436 1.00 82.00 89 GLN A CA 1
ATOM 699 C C . GLN A 1 89 ? -40.080 -0.931 44.650 1.00 82.00 89 GLN A C 1
ATOM 701 O O . GLN A 1 89 ? -40.570 -0.005 45.293 1.00 82.00 89 GLN A O 1
ATOM 706 N N . LYS A 1 90 ? -38.877 -1.446 44.935 1.00 82.56 90 LYS A N 1
ATOM 707 C CA . LYS A 1 90 ? -38.031 -0.938 46.025 1.00 82.56 90 LYS A CA 1
ATOM 708 C C . LYS A 1 90 ? -37.677 0.535 45.827 1.00 82.56 90 LYS A C 1
ATOM 710 O O . LYS A 1 90 ? -37.869 1.329 46.745 1.00 82.56 90 LYS A O 1
ATOM 715 N N . ALA A 1 91 ? -37.266 0.921 44.620 1.00 76.50 91 ALA A N 1
ATOM 716 C CA . ALA A 1 91 ? -36.954 2.314 44.309 1.00 76.50 91 ALA A CA 1
ATOM 717 C C . ALA A 1 91 ? -38.174 3.239 44.452 1.00 76.50 91 ALA A C 1
ATOM 719 O O . ALA A 1 91 ? -38.055 4.328 45.011 1.00 76.50 91 ALA A O 1
ATOM 720 N N . LEU A 1 92 ? -39.359 2.799 44.013 1.00 75.75 92 LEU A N 1
ATOM 721 C CA . LEU A 1 92 ? -40.601 3.561 44.184 1.00 75.75 92 LEU A CA 1
ATOM 722 C C . LEU A 1 92 ? -40.975 3.731 45.662 1.00 75.75 92 LEU A C 1
ATOM 724 O O . LEU A 1 92 ? -41.372 4.820 46.071 1.00 75.75 92 LEU A O 1
ATOM 728 N N . THR A 1 93 ? -40.812 2.686 46.480 1.00 78.62 93 THR A N 1
ATOM 729 C CA . THR A 1 93 ? -41.067 2.781 47.925 1.00 78.62 93 THR A CA 1
ATOM 730 C C . THR A 1 93 ? -40.059 3.677 48.637 1.00 78.62 93 THR A C 1
ATOM 732 O O . THR A 1 93 ? -40.449 4.449 49.510 1.00 78.62 93 THR A O 1
ATOM 735 N N . GLU A 1 94 ? -38.784 3.640 48.242 1.00 76.50 94 GLU A N 1
ATOM 736 C CA . GLU A 1 94 ? -37.753 4.521 48.792 1.00 76.50 94 GLU A CA 1
ATOM 737 C C . GLU A 1 94 ? -38.040 5.985 48.438 1.00 76.50 94 GLU A C 1
ATOM 739 O O . GLU A 1 94 ? -38.040 6.832 49.332 1.00 76.50 94 GLU A O 1
ATOM 744 N N . MET A 1 95 ? -38.396 6.283 47.181 1.00 63.75 95 MET A N 1
ATOM 745 C CA . MET A 1 95 ? -38.796 7.634 46.770 1.00 63.75 95 MET A CA 1
ATOM 746 C C . MET A 1 95 ? -40.026 8.125 47.541 1.00 63.75 95 MET A C 1
ATOM 748 O O . MET A 1 95 ? -39.985 9.226 48.091 1.00 63.75 95 MET A O 1
ATOM 752 N N . ALA A 1 96 ? -41.067 7.298 47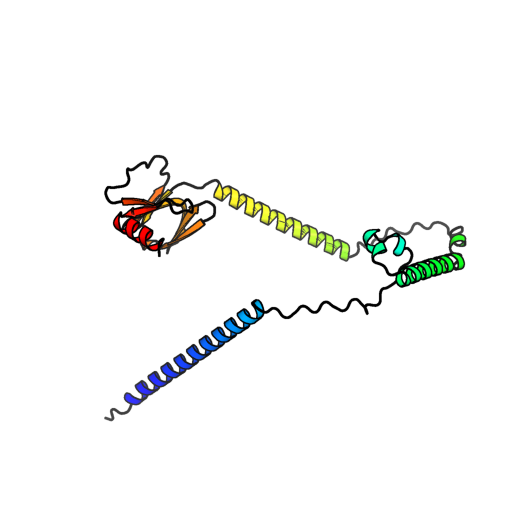.671 1.00 66.50 96 ALA A N 1
ATOM 753 C CA . ALA A 1 96 ? -42.266 7.642 48.437 1.00 66.50 96 ALA A CA 1
ATOM 754 C C . ALA A 1 96 ? -41.968 7.863 49.933 1.00 66.50 96 ALA A C 1
ATOM 756 O O . ALA A 1 96 ? -42.526 8.767 50.548 1.00 66.50 96 ALA A O 1
ATOM 757 N N . SER A 1 97 ? -41.051 7.082 50.516 1.00 65.50 97 SER A N 1
ATOM 758 C CA . SER A 1 97 ? -40.640 7.222 51.922 1.00 65.50 97 SER A CA 1
ATOM 759 C C . SER A 1 97 ? -39.717 8.417 52.180 1.00 65.50 97 SER A C 1
ATOM 761 O O . SER A 1 97 ? -39.638 8.904 53.306 1.00 65.50 97 SER A O 1
ATOM 763 N N . SER A 1 98 ? -39.023 8.906 51.148 1.00 59.94 98 SER A N 1
ATOM 764 C CA . SER A 1 98 ? -38.044 9.987 51.283 1.00 59.94 98 SER A CA 1
ATOM 765 C C . SER A 1 98 ? -38.667 11.381 51.423 1.00 59.94 98 SER A C 1
ATOM 767 O O . SER A 1 98 ? -37.952 12.319 51.774 1.00 59.94 98 SER A O 1
ATOM 769 N N . GLY A 1 99 ? -39.980 11.534 51.187 1.00 54.69 99 GLY A N 1
ATOM 770 C CA . GLY A 1 99 ? -40.721 12.778 51.450 1.00 54.69 99 GLY A CA 1
ATOM 771 C C . GLY A 1 99 ? -40.143 14.020 50.761 1.00 54.69 99 GLY A C 1
ATOM 772 O O . GLY A 1 99 ? -40.329 15.140 51.233 1.00 54.69 99 GLY A O 1
ATOM 773 N N . ILE A 1 100 ? -39.388 13.842 49.671 1.00 54.75 100 ILE A N 1
ATOM 774 C CA . ILE A 1 100 ? -38.619 14.924 49.044 1.00 54.75 100 ILE A CA 1
ATOM 775 C C . ILE A 1 100 ? -39.542 15.972 48.408 1.00 54.75 100 ILE A C 1
ATOM 777 O O . ILE A 1 100 ? -39.111 17.104 48.227 1.00 54.75 100 ILE A O 1
ATOM 781 N N . GLU A 1 101 ? -40.815 15.663 48.151 1.00 51.38 101 GLU A N 1
ATOM 782 C CA . GLU A 1 101 ? -41.762 16.612 47.550 1.00 51.38 101 GLU A CA 1
ATOM 783 C C . GLU A 1 101 ? -42.120 17.805 48.463 1.00 51.38 101 GLU A C 1
ATOM 785 O O . GLU A 1 101 ? -42.404 18.883 47.948 1.00 51.38 101 GLU A O 1
ATOM 790 N N . GLU A 1 102 ? -42.003 17.702 49.794 1.00 51.56 102 GLU A N 1
ATOM 791 C CA . GLU A 1 102 ? -42.371 18.808 50.703 1.00 51.56 102 GLU A CA 1
ATOM 792 C C . GLU A 1 102 ? -41.235 19.808 50.992 1.00 51.56 102 GLU A C 1
ATOM 794 O O . GLU A 1 102 ? -41.485 20.906 51.486 1.00 51.56 102 GLU A O 1
ATOM 799 N N . LYS A 1 103 ? -39.975 19.498 50.651 1.00 50.06 103 LYS A N 1
ATOM 800 C CA . LYS A 1 103 ? -38.829 20.383 50.962 1.00 50.06 103 LYS A CA 1
ATOM 801 C C . LYS A 1 103 ? -38.492 21.429 49.897 1.00 50.06 103 LYS A C 1
ATOM 803 O O . LYS A 1 103 ? -37.603 22.246 50.128 1.00 50.06 103 LYS A O 1
ATOM 808 N N . TRP A 1 104 ? -39.182 21.444 48.758 1.00 49.66 104 TRP A N 1
ATOM 809 C CA . TRP A 1 104 ? -38.877 22.375 47.659 1.00 49.66 104 TRP A CA 1
ATOM 810 C C . TRP A 1 104 ? -39.672 23.688 47.687 1.00 49.66 104 TRP A C 1
ATOM 812 O O . TRP A 1 104 ? -39.447 24.537 46.830 1.00 49.66 104 TRP A O 1
ATOM 822 N N . VAL A 1 105 ? -40.582 23.889 48.648 1.00 52.97 105 VAL A N 1
ATOM 823 C CA . VAL A 1 105 ? -41.520 25.031 48.609 1.00 52.97 105 VAL A CA 1
ATOM 824 C C . VAL A 1 105 ? -41.015 26.283 49.353 1.00 52.97 105 VAL A C 1
ATOM 826 O O . VAL A 1 105 ? -41.486 27.379 49.065 1.00 52.97 105 VAL A O 1
ATOM 829 N N . GLU A 1 106 ? -40.006 26.195 50.230 1.00 55.12 106 GLU A N 1
ATOM 830 C CA . GLU A 1 106 ? -39.566 27.352 51.049 1.00 55.12 106 GLU A CA 1
ATOM 831 C C . GLU A 1 106 ? -38.143 27.873 50.788 1.00 55.12 106 GLU A C 1
ATOM 833 O O . GLU A 1 106 ? -37.682 28.810 51.447 1.00 55.12 106 GLU A O 1
ATOM 838 N N . THR A 1 107 ? -37.416 27.343 49.807 1.00 55.78 107 THR A N 1
ATOM 839 C CA . THR A 1 107 ? -36.087 27.868 49.474 1.00 55.78 107 THR A CA 1
ATOM 840 C C . THR A 1 107 ? -36.194 29.056 48.518 1.00 55.78 107 THR A C 1
ATOM 842 O O . THR A 1 107 ? -36.431 28.910 47.320 1.00 55.78 107 THR A O 1
ATOM 845 N N . LYS A 1 108 ? -35.988 30.272 49.052 1.00 58.34 108 LYS A N 1
ATOM 846 C CA . LYS A 1 108 ? -35.736 31.488 48.255 1.00 58.34 108 LYS A CA 1
ATOM 847 C C . LYS A 1 108 ? -34.723 31.176 47.150 1.00 58.34 108 LYS A C 1
ATOM 849 O O . LYS A 1 108 ? -33.618 30.721 47.440 1.00 58.34 108 LYS A O 1
ATOM 854 N N . TYR A 1 109 ? -35.096 31.459 45.903 1.00 57.81 109 TYR A N 1
ATOM 855 C CA . TYR A 1 109 ? -34.226 31.302 44.742 1.00 57.81 109 TYR A CA 1
ATOM 856 C C . TYR A 1 109 ? -32.977 32.180 44.897 1.00 57.81 109 TYR A C 1
ATOM 858 O O . TYR A 1 109 ? -33.046 33.406 44.801 1.00 57.81 109 TYR A O 1
ATOM 866 N N . ILE A 1 110 ? -31.836 31.542 45.149 1.00 63.16 110 ILE A N 1
ATOM 867 C CA . ILE A 1 110 ? -30.513 32.140 44.985 1.00 63.16 110 ILE A CA 1
ATOM 868 C C . ILE A 1 110 ? -30.054 31.698 43.593 1.00 63.16 110 ILE A C 1
ATOM 870 O O . ILE A 1 110 ? -29.937 30.488 43.378 1.00 63.16 110 ILE A O 1
ATOM 874 N N . PRO A 1 111 ? -29.833 32.612 42.629 1.00 62.88 111 PRO A N 1
ATOM 875 C CA . PRO A 1 111 ? -29.299 32.220 41.334 1.00 62.88 111 PRO A CA 1
ATOM 876 C C . PRO A 1 111 ? -27.939 31.560 41.564 1.00 62.88 111 PRO A C 1
ATOM 878 O O . PRO A 1 111 ? -27.011 32.199 42.057 1.00 62.88 111 PRO A O 1
ATOM 881 N N . GLN A 1 112 ? -27.837 30.267 41.251 1.00 65.00 112 GLN A N 1
ATOM 882 C CA . GLN A 1 112 ? -26.550 29.585 41.210 1.00 65.00 112 GLN A CA 1
ATOM 883 C C . GLN A 1 112 ? -25.691 30.292 40.161 1.00 65.00 112 GLN A C 1
ATOM 885 O O . GLN A 1 112 ? -26.113 30.445 39.011 1.00 65.00 112 GLN A O 1
ATOM 890 N N . GLU A 1 113 ? -24.511 30.759 40.573 1.00 63.25 113 GLU A N 1
ATOM 891 C CA . GLU A 1 113 ? -23.497 31.267 39.654 1.00 63.25 113 GLU A CA 1
ATOM 892 C C . GLU A 1 113 ? -23.285 30.239 38.538 1.00 63.25 113 GLU A C 1
ATOM 894 O O . GLU A 1 113 ? -23.239 29.030 38.788 1.00 63.25 113 GLU A O 1
ATOM 899 N N . ALA A 1 114 ? -23.224 30.722 37.293 1.00 60.62 114 ALA A N 1
ATOM 900 C CA . ALA A 1 114 ? -23.019 29.865 36.135 1.00 60.62 114 ALA A CA 1
ATOM 901 C C . ALA A 1 114 ? -21.803 28.962 36.399 1.00 60.62 114 ALA A C 1
ATOM 903 O O . ALA A 1 114 ? -20.765 29.493 36.797 1.00 60.62 114 ALA A O 1
ATOM 904 N N . PRO A 1 115 ? -21.895 27.633 36.199 1.00 57.59 115 PRO A N 1
ATOM 905 C CA . PRO A 1 115 ? -20.773 26.744 36.461 1.00 57.59 115 PRO A CA 1
ATOM 906 C C . PRO A 1 115 ? -19.598 27.169 35.571 1.00 57.59 115 PRO A C 1
ATOM 908 O O . PRO A 1 115 ? -19.596 26.926 34.365 1.00 57.59 115 PRO A O 1
ATOM 911 N N . SER A 1 116 ? -18.619 27.854 36.164 1.00 59.34 116 SER A N 1
ATOM 912 C CA . SER A 1 116 ? -17.496 28.489 35.467 1.00 59.34 116 SER A CA 1
ATOM 913 C C . SER A 1 116 ? -16.310 27.549 35.272 1.00 59.34 116 SER A C 1
ATOM 915 O O . SER A 1 116 ? -15.197 27.999 35.017 1.00 59.34 116 SER A O 1
ATOM 917 N N . GLU A 1 117 ? -16.524 26.242 35.379 1.00 59.97 117 GLU A N 1
ATOM 918 C CA . GLU A 1 117 ? -15.509 25.244 35.073 1.00 59.97 117 GLU A CA 1
ATOM 919 C C . GLU A 1 117 ? -15.912 24.520 33.795 1.00 59.97 117 GLU A C 1
ATOM 921 O O . GLU A 1 117 ? -16.675 23.548 33.790 1.00 59.97 117 GLU A O 1
ATOM 926 N N . ILE A 1 118 ? -15.379 25.009 32.673 1.00 60.66 118 ILE A N 1
ATOM 927 C CA . ILE A 1 118 ? -15.286 24.196 31.466 1.00 60.66 118 ILE A CA 1
ATOM 928 C C . ILE A 1 118 ? -14.448 22.985 31.867 1.00 60.66 118 ILE A C 1
ATOM 930 O O . ILE A 1 118 ? -13.241 23.087 32.073 1.00 60.66 118 ILE A O 1
ATOM 934 N N . ARG A 1 119 ? -15.117 21.844 32.056 1.00 67.19 119 ARG A N 1
ATOM 935 C CA . ARG A 1 119 ? -14.463 20.604 32.469 1.00 67.19 119 ARG A CA 1
ATOM 936 C C . ARG A 1 119 ? -13.286 20.333 31.520 1.00 67.19 119 ARG A C 1
ATOM 938 O O . ARG A 1 119 ? -13.500 20.358 30.304 1.00 67.19 119 ARG A O 1
ATOM 945 N N . PRO A 1 120 ? -12.083 20.025 32.030 1.00 70.31 120 PRO A N 1
ATOM 946 C CA . PRO A 1 120 ? -10.889 19.817 31.203 1.00 70.31 120 PRO A CA 1
ATOM 947 C C . PRO A 1 120 ? -11.083 18.708 30.155 1.00 70.31 120 PRO A C 1
ATOM 949 O O . PRO A 1 120 ? -10.502 18.740 29.073 1.00 70.31 120 PRO A O 1
ATOM 952 N N . GLU A 1 121 ? -11.981 17.760 30.426 1.00 72.75 121 GLU A N 1
ATOM 953 C CA . GLU A 1 121 ? -12.394 16.702 29.498 1.00 72.75 121 GLU A CA 1
ATOM 954 C C . GLU A 1 121 ? -13.057 17.244 28.219 1.00 72.75 121 GLU A C 1
ATOM 956 O O . GLU A 1 121 ? -12.872 16.702 27.128 1.00 72.75 121 GLU A O 1
ATOM 961 N N . LEU A 1 122 ? -13.809 18.341 28.334 1.00 76.75 122 LEU A N 1
ATOM 962 C CA . LEU A 1 122 ? -14.546 18.966 27.237 1.00 76.75 122 LEU A CA 1
ATOM 963 C C . LEU A 1 122 ? -13.610 19.786 26.337 1.00 76.75 122 LEU A C 1
ATOM 965 O O . LEU A 1 122 ? -13.794 19.819 25.119 1.00 76.75 122 LEU A O 1
ATOM 969 N N . GLU A 1 123 ? -12.576 20.401 26.913 1.00 77.69 123 GLU A N 1
ATOM 970 C CA . GLU A 1 123 ? -11.496 21.050 26.158 1.00 77.69 123 GLU A CA 1
ATOM 971 C C . GLU A 1 123 ? -10.608 20.029 25.450 1.00 77.69 123 GLU A C 1
ATOM 973 O O . GLU A 1 123 ? -10.372 20.166 24.247 1.00 77.69 123 GLU A O 1
ATOM 978 N N . ALA A 1 124 ? -10.220 18.951 26.138 1.00 79.44 124 ALA A N 1
ATOM 979 C CA . ALA A 1 124 ? -9.472 17.852 25.532 1.00 79.44 124 ALA A CA 1
ATOM 980 C C . ALA A 1 124 ? -10.245 17.230 24.356 1.00 79.44 124 ALA A C 1
ATOM 982 O O . ALA A 1 124 ? -9.686 16.995 23.281 1.00 79.44 124 ALA A O 1
ATOM 983 N N . TYR A 1 125 ? -11.559 17.033 24.501 1.00 82.12 125 TYR A N 1
ATOM 984 C CA . TYR A 1 125 ? -12.401 16.538 23.415 1.00 82.12 125 TYR A CA 1
ATOM 985 C C . TYR A 1 125 ? -12.428 17.499 22.214 1.00 82.12 125 TYR A C 1
ATOM 987 O O . TYR A 1 125 ? -12.222 17.073 21.074 1.00 82.12 125 TYR A O 1
ATOM 995 N N . LYS A 1 126 ? -12.590 18.808 22.443 1.00 82.94 126 LYS A N 1
ATOM 996 C CA . LYS A 1 126 ? -12.535 19.824 21.375 1.00 82.94 126 LYS A CA 1
ATOM 997 C C . LYS A 1 126 ? -11.183 19.837 20.662 1.00 82.94 126 LYS A C 1
ATOM 999 O O . LYS A 1 126 ? -11.143 19.928 19.433 1.00 82.94 126 LYS A O 1
ATOM 1004 N N . GLU A 1 127 ? -10.087 19.692 21.401 1.00 85.69 127 GLU A N 1
ATOM 1005 C CA . GLU A 1 127 ? -8.748 19.624 20.821 1.00 85.69 127 GLU A CA 1
ATOM 1006 C C . GLU A 1 127 ? -8.581 18.373 19.945 1.00 85.69 127 GLU A C 1
ATOM 1008 O O . GLU A 1 127 ? -8.098 18.466 18.812 1.00 85.69 127 GLU A O 1
ATOM 1013 N N . THR A 1 128 ? -9.061 17.208 20.397 1.00 84.31 128 THR A N 1
ATOM 1014 C CA . THR A 1 128 ? -9.007 15.977 19.587 1.00 84.31 128 THR A CA 1
ATOM 1015 C C . THR A 1 128 ? -9.825 16.087 18.298 1.00 84.31 128 THR A C 1
ATOM 1017 O O . THR A 1 128 ? -9.332 15.704 17.230 1.00 84.31 128 THR A O 1
ATOM 1020 N N . LEU A 1 129 ? -11.023 16.681 18.351 1.00 90.69 129 LEU A N 1
ATOM 1021 C CA . LEU A 1 129 ? -11.846 16.953 17.169 1.00 90.69 129 LEU A CA 1
ATOM 1022 C C . LEU A 1 129 ? -11.144 17.901 16.192 1.00 90.69 129 LEU A C 1
ATOM 1024 O O . LEU A 1 129 ? -11.133 17.655 14.981 1.00 90.69 129 LEU A O 1
ATOM 1028 N N . PHE A 1 130 ? -10.505 18.954 16.702 1.00 89.25 130 PHE A N 1
ATOM 1029 C CA . PHE A 1 130 ? -9.749 19.896 15.883 1.00 89.25 130 PHE A CA 1
ATOM 1030 C C . PHE A 1 130 ? -8.553 19.223 15.192 1.00 89.25 130 PHE A C 1
ATOM 1032 O O . PHE A 1 130 ? -8.342 19.394 13.986 1.00 89.25 130 PHE A O 1
ATOM 1039 N N . GLN A 1 131 ? -7.797 18.393 15.917 1.00 90.38 131 GLN A N 1
ATOM 1040 C CA . GLN A 1 131 ? -6.682 17.628 15.352 1.00 90.38 131 GLN A CA 1
ATOM 1041 C C . GLN A 1 131 ? -7.157 16.626 14.293 1.00 90.38 131 GLN A C 1
ATOM 1043 O O . GLN A 1 131 ? -6.511 16.475 13.249 1.00 90.38 131 GLN A O 1
ATOM 1048 N N . TYR A 1 132 ? -8.298 15.971 14.519 1.00 89.69 132 TYR A N 1
ATOM 1049 C CA . TYR A 1 132 ? -8.905 15.066 13.546 1.00 89.69 132 TYR A CA 1
ATOM 1050 C C . TYR A 1 132 ? -9.314 15.805 12.266 1.00 89.69 132 TYR A C 1
ATOM 1052 O O . TYR A 1 132 ? -8.924 15.398 11.170 1.00 89.69 132 TYR A O 1
ATOM 1060 N N . ALA A 1 133 ? -10.003 16.944 12.389 1.00 88.88 133 ALA A N 1
ATOM 1061 C CA . ALA A 1 133 ? -10.381 17.780 11.251 1.00 88.88 133 ALA A CA 1
ATOM 1062 C C . ALA A 1 133 ? -9.153 18.267 10.461 1.00 88.88 133 ALA A C 1
ATOM 1064 O O . ALA A 1 133 ? -9.134 18.225 9.228 1.00 88.88 133 ALA A O 1
ATOM 1065 N N . LYS A 1 134 ? -8.079 18.658 11.160 1.00 91.94 134 LYS A N 1
ATOM 1066 C CA . LYS A 1 134 ? -6.809 19.067 10.543 1.00 91.94 134 LYS A CA 1
ATOM 1067 C C . LYS A 1 134 ? -6.140 17.920 9.782 1.00 91.94 134 LYS A C 1
ATOM 1069 O O . LYS A 1 134 ? -5.643 18.134 8.676 1.00 91.94 134 LYS A O 1
ATOM 1074 N N . LYS A 1 135 ? -6.127 16.703 10.340 1.00 88.69 135 LYS A N 1
ATOM 1075 C CA . LYS A 1 135 ? -5.618 15.502 9.653 1.00 88.69 135 LYS A CA 1
ATOM 1076 C C . LYS A 1 135 ? -6.464 15.160 8.428 1.00 88.69 135 LYS A C 1
ATOM 1078 O O . LYS A 1 135 ? -5.900 14.917 7.366 1.00 88.69 135 LYS A O 1
ATOM 1083 N N . ARG A 1 136 ? -7.792 15.217 8.549 1.00 91.62 136 ARG A N 1
ATOM 1084 C CA . ARG A 1 136 ? -8.726 14.956 7.449 1.00 91.62 136 ARG A CA 1
ATOM 1085 C C . ARG A 1 136 ? -8.496 15.901 6.266 1.00 91.62 136 ARG A C 1
ATOM 1087 O O . ARG A 1 136 ? -8.292 15.418 5.159 1.00 91.62 136 ARG A O 1
ATOM 1094 N N . ARG A 1 137 ? -8.378 17.213 6.508 1.00 91.38 137 ARG A N 1
ATOM 1095 C CA . ARG A 1 137 ? -8.061 18.200 5.454 1.00 91.38 137 ARG A CA 1
ATOM 1096 C C . ARG A 1 137 ? -6.733 17.919 4.747 1.00 91.38 137 ARG A C 1
ATOM 1098 O O . ARG A 1 137 ? -6.627 18.101 3.540 1.00 91.38 137 ARG A O 1
ATOM 1105 N N . LYS A 1 138 ? -5.708 17.456 5.474 1.00 90.50 138 LYS A N 1
ATOM 1106 C CA . LYS A 1 138 ? -4.422 17.066 4.865 1.00 90.50 138 LYS A CA 1
ATOM 1107 C C . LYS A 1 138 ? -4.559 15.840 3.962 1.00 90.50 138 LYS A C 1
ATOM 1109 O O . LYS A 1 138 ? -3.918 15.794 2.917 1.00 90.50 138 LYS A O 1
ATOM 1114 N N . ILE A 1 139 ? -5.370 14.861 4.366 1.00 87.81 139 ILE A N 1
ATOM 1115 C CA . ILE A 1 139 ? -5.643 13.660 3.568 1.00 87.81 139 ILE A CA 1
ATOM 1116 C C . ILE A 1 139 ? -6.418 14.037 2.303 1.00 87.81 139 ILE A C 1
ATOM 1118 O O . ILE A 1 139 ? -6.021 13.624 1.219 1.00 87.81 139 ILE A O 1
ATOM 1122 N N . GLU A 1 140 ? -7.463 14.856 2.427 1.00 89.62 140 GLU A N 1
ATOM 1123 C CA . GLU A 1 140 ? -8.259 15.346 1.293 1.00 89.62 140 GLU A CA 1
ATOM 1124 C C . GLU A 1 140 ? -7.382 16.129 0.301 1.00 89.62 140 GLU A C 1
ATOM 1126 O O . GLU A 1 140 ? -7.344 15.786 -0.877 1.00 89.62 140 GLU A O 1
ATOM 1131 N N . ALA A 1 141 ? -6.553 17.064 0.780 1.00 87.31 141 ALA A N 1
ATOM 1132 C CA . ALA A 1 141 ? -5.616 17.805 -0.070 1.00 87.31 141 ALA A CA 1
ATOM 1133 C C . ALA A 1 141 ? -4.569 16.902 -0.753 1.00 87.31 141 ALA A C 1
ATOM 1135 O O . ALA A 1 141 ? -4.151 17.161 -1.880 1.00 87.31 141 ALA A O 1
ATOM 1136 N N . PHE A 1 142 ? -4.117 15.835 -0.087 1.00 82.12 142 PHE A N 1
ATOM 1137 C CA . PHE A 1 142 ? -3.210 14.857 -0.691 1.00 82.12 142 PHE A CA 1
ATOM 1138 C C . PHE A 1 142 ? -3.913 14.019 -1.767 1.00 82.12 142 PHE A C 1
ATOM 1140 O O . PHE A 1 142 ? -3.337 13.769 -2.823 1.00 82.12 142 PHE A O 1
ATOM 1147 N N . GLN A 1 143 ? -5.168 13.627 -1.538 1.00 79.75 143 GLN A N 1
ATOM 1148 C CA . GLN A 1 143 ? -5.977 12.918 -2.528 1.00 79.75 143 GLN A CA 1
ATOM 1149 C C . GLN A 1 143 ? -6.289 13.791 -3.746 1.00 79.75 143 GLN A C 1
ATOM 1151 O O . GLN A 1 143 ? -6.222 13.299 -4.868 1.00 79.75 143 GLN A O 1
ATOM 1156 N N . GLU A 1 144 ? -6.587 15.075 -3.554 1.00 77.69 144 GLU A N 1
ATOM 1157 C CA . GLU A 1 144 ? -6.783 16.024 -4.655 1.00 77.69 144 GLU A CA 1
ATOM 1158 C C . GLU A 1 144 ? -5.509 16.213 -5.476 1.00 77.69 144 GLU A C 1
ATOM 1160 O O . GLU A 1 144 ? -5.573 16.171 -6.703 1.00 77.69 144 GLU A O 1
ATOM 1165 N N . LYS A 1 145 ? -4.341 16.321 -4.826 1.00 76.00 145 LYS A N 1
ATOM 1166 C CA . LYS A 1 145 ? -3.045 16.331 -5.524 1.00 76.00 145 LYS A CA 1
ATOM 1167 C C . LYS A 1 145 ? -2.828 15.060 -6.337 1.00 76.00 145 LYS A C 1
ATOM 1169 O O . LYS A 1 145 ? -2.488 15.156 -7.508 1.00 76.00 145 LYS A O 1
ATOM 1174 N N . LEU A 1 146 ? -3.098 13.887 -5.761 1.00 67.69 146 LEU A N 1
ATOM 1175 C CA . LEU A 1 146 ? -3.003 12.616 -6.484 1.00 67.69 146 LEU A CA 1
ATOM 1176 C C . LEU A 1 146 ? -3.967 12.548 -7.677 1.00 67.69 146 LEU A C 1
ATOM 1178 O O . LEU A 1 146 ? -3.576 12.072 -8.738 1.00 67.69 146 LEU A O 1
ATOM 1182 N N . ARG A 1 147 ? -5.209 13.030 -7.538 1.00 71.06 147 ARG A N 1
ATOM 1183 C CA . ARG A 1 147 ? -6.170 13.098 -8.655 1.00 71.06 147 ARG A CA 1
ATOM 1184 C C . ARG A 1 147 ? -5.702 14.065 -9.743 1.00 71.06 147 ARG A C 1
ATOM 1186 O O . ARG A 1 147 ? -5.813 13.744 -10.921 1.00 71.06 147 ARG A O 1
ATOM 1193 N N . ALA A 1 148 ? -5.160 15.219 -9.359 1.00 66.94 148 ALA A N 1
ATOM 1194 C CA . ALA A 1 148 ? -4.613 16.201 -10.292 1.00 66.94 148 ALA A CA 1
ATOM 1195 C C . ALA A 1 148 ? -3.371 15.667 -11.029 1.00 66.94 148 ALA A C 1
ATOM 1197 O O . ALA A 1 148 ? -3.247 15.864 -12.233 1.00 66.94 148 ALA A O 1
ATOM 1198 N N . GLU A 1 149 ? -2.490 14.936 -10.340 1.00 61.16 149 GLU A N 1
ATOM 1199 C CA . GLU A 1 149 ? -1.344 14.244 -10.946 1.00 61.16 149 GLU A CA 1
ATOM 1200 C C . GLU A 1 149 ? -1.804 13.135 -11.910 1.00 61.16 149 GLU A C 1
ATOM 1202 O O . GLU A 1 149 ? -1.310 13.044 -13.032 1.00 61.16 149 GLU A O 1
ATOM 1207 N N . GLN A 1 150 ? -2.817 12.347 -11.534 1.00 58.41 150 GLN A N 1
ATOM 1208 C CA . GLN A 1 150 ? -3.403 11.310 -12.395 1.00 58.41 150 GLN A CA 1
ATOM 1209 C C . GLN A 1 150 ? -4.103 11.875 -13.644 1.00 58.41 150 GLN A C 1
ATOM 1211 O O . GLN A 1 150 ? -4.113 11.216 -14.687 1.00 58.41 150 GLN A O 1
ATOM 1216 N N . ALA A 1 151 ? -4.662 13.086 -13.564 1.00 55.06 151 ALA A N 1
ATOM 1217 C CA . ALA A 1 151 ? -5.313 13.755 -14.690 1.00 55.06 151 ALA A CA 1
ATOM 1218 C C . ALA A 1 151 ? -4.325 14.187 -15.794 1.00 55.06 151 ALA A C 1
ATOM 1220 O O . ALA A 1 151 ? -4.733 14.372 -16.940 1.00 55.06 151 ALA A O 1
ATOM 1221 N N . ILE A 1 152 ? -3.026 14.304 -15.489 1.00 57.75 152 ILE A N 1
ATOM 1222 C CA . ILE A 1 152 ? -1.975 14.700 -16.441 1.00 57.75 152 ILE A CA 1
ATOM 1223 C C . ILE A 1 152 ? -1.131 13.471 -16.814 1.00 57.75 152 ILE A C 1
ATOM 1225 O O . ILE A 1 152 ? 0.093 13.456 -16.710 1.00 57.75 152 ILE A O 1
ATOM 1229 N N . THR A 1 153 ? -1.782 12.399 -17.265 1.00 63.81 153 THR A N 1
ATOM 1230 C CA . THR A 1 153 ? -1.085 11.199 -17.746 1.00 63.81 153 THR A CA 1
ATOM 1231 C C . THR A 1 153 ? -0.861 11.273 -19.260 1.00 63.81 153 THR A C 1
ATOM 1233 O O . THR A 1 153 ? -1.787 11.238 -20.072 1.00 63.81 153 THR A O 1
ATOM 1236 N N . LYS A 1 154 ? 0.406 11.414 -19.675 1.00 69.62 154 LYS A N 1
ATOM 1237 C CA . LYS A 1 154 ? 0.800 11.449 -21.092 1.00 69.62 154 LYS A CA 1
ATOM 1238 C C . LYS A 1 154 ? 1.060 10.037 -21.608 1.00 69.62 154 LYS A C 1
ATOM 1240 O O . LYS A 1 154 ? 2.107 9.450 -21.333 1.00 69.62 154 LYS A O 1
ATOM 1245 N N . LYS A 1 155 ? 0.160 9.527 -22.456 1.00 71.81 155 LYS A N 1
ATOM 1246 C CA . LYS A 1 155 ? 0.373 8.255 -23.168 1.00 71.81 155 LYS A CA 1
ATOM 1247 C C . LYS A 1 155 ? 1.746 8.247 -23.849 1.00 71.81 155 LYS A C 1
ATOM 1249 O O . LYS A 1 155 ? 2.095 9.172 -24.579 1.00 71.81 155 LYS A O 1
ATOM 1254 N N . MET A 1 156 ? 2.507 7.182 -23.639 1.00 73.75 156 MET A N 1
ATOM 1255 C CA . MET A 1 156 ? 3.863 6.992 -24.138 1.00 73.75 156 MET A CA 1
ATOM 1256 C C . MET A 1 156 ? 4.101 5.545 -24.571 1.00 73.75 156 MET A C 1
ATOM 1258 O O . MET A 1 156 ? 3.442 4.610 -24.114 1.00 73.75 156 MET A O 1
ATOM 1262 N N . LEU A 1 157 ? 5.056 5.354 -25.475 1.00 76.25 157 LEU A N 1
ATOM 1263 C CA . LEU A 1 157 ? 5.478 4.043 -25.953 1.00 76.25 157 LEU A CA 1
ATOM 1264 C C . LEU A 1 157 ? 6.914 3.780 -25.505 1.00 76.25 157 LEU A C 1
ATOM 1266 O O . LEU A 1 157 ? 7.826 4.525 -25.867 1.00 76.25 157 LEU A O 1
ATOM 1270 N N . VAL A 1 158 ? 7.121 2.711 -24.738 1.00 79.62 158 VAL A N 1
ATOM 1271 C CA . VAL A 1 158 ? 8.441 2.321 -24.233 1.00 79.62 158 VAL A CA 1
ATOM 1272 C C . VAL A 1 158 ? 8.975 1.146 -25.034 1.00 79.62 158 VAL A C 1
ATOM 1274 O O . VAL A 1 158 ? 8.361 0.081 -25.068 1.00 79.62 158 VAL A O 1
ATOM 1277 N N . HIS A 1 159 ? 10.139 1.321 -25.655 1.00 78.56 159 HIS A N 1
ATOM 1278 C CA . HIS A 1 159 ? 10.837 0.277 -26.396 1.00 78.56 159 HIS A CA 1
ATOM 1279 C C . HIS A 1 159 ? 11.848 -0.444 -25.506 1.00 78.56 159 HIS A C 1
ATOM 1281 O O . HIS A 1 159 ? 12.733 0.186 -24.929 1.00 78.56 159 HIS A O 1
ATOM 1287 N N . PHE A 1 160 ? 11.780 -1.771 -25.464 1.00 82.06 160 PHE A N 1
ATOM 1288 C CA . PHE A 1 160 ? 12.689 -2.638 -24.721 1.00 82.06 160 PHE A CA 1
ATOM 1289 C C . PHE A 1 160 ? 13.642 -3.417 -25.642 1.00 82.06 160 PHE A C 1
ATOM 1291 O O . PHE A 1 160 ? 13.291 -3.807 -26.759 1.00 82.06 160 PHE A O 1
ATOM 1298 N N . LYS A 1 161 ? 14.859 -3.686 -25.156 1.00 78.00 161 LYS A N 1
ATOM 1299 C CA . LYS A 1 161 ? 15.845 -4.582 -25.785 1.00 78.00 161 LYS A CA 1
ATOM 1300 C C . LYS A 1 161 ? 15.580 -6.046 -25.372 1.00 78.00 161 LYS A C 1
ATOM 1302 O O . LYS A 1 161 ? 15.252 -6.273 -24.209 1.00 78.00 161 LYS A O 1
ATOM 1307 N N . PRO A 1 162 ? 15.767 -7.051 -26.257 1.00 59.84 162 PRO A N 1
ATOM 1308 C CA . PRO A 1 162 ? 16.191 -6.948 -27.658 1.00 59.84 162 PRO A CA 1
ATOM 1309 C C . PRO A 1 162 ? 15.042 -6.679 -28.645 1.00 59.84 162 PRO A C 1
ATOM 1311 O O . PRO A 1 162 ? 15.303 -6.235 -29.756 1.00 59.84 162 PRO A O 1
ATOM 1314 N N . SER A 1 163 ? 13.783 -6.919 -28.273 1.00 62.22 163 SER A N 1
ATOM 1315 C CA . SER A 1 163 ? 12.615 -6.472 -29.044 1.00 62.22 163 SER A CA 1
ATOM 1316 C C . SER A 1 163 ? 11.327 -6.655 -28.240 1.00 62.22 163 SER A C 1
ATOM 1318 O O . SER A 1 163 ? 10.924 -7.769 -27.908 1.00 62.22 163 SER A O 1
ATOM 1320 N N . GLY A 1 164 ? 10.681 -5.544 -27.916 1.00 71.94 164 GL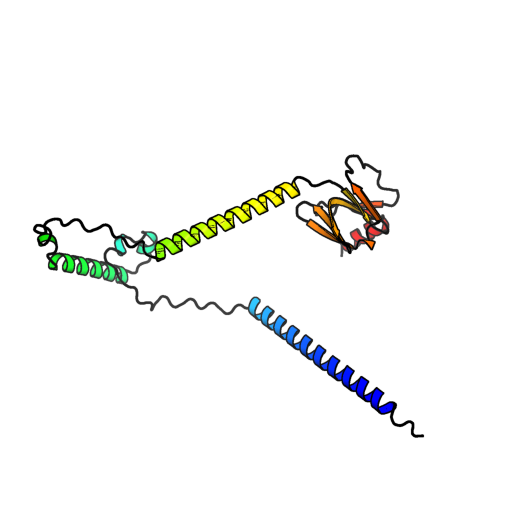Y A N 1
ATOM 1321 C CA . GLY A 1 164 ? 9.371 -5.495 -27.281 1.00 71.94 164 GLY A CA 1
ATOM 1322 C C . GLY A 1 164 ? 8.995 -4.044 -27.043 1.00 71.94 164 GLY A C 1
ATOM 1323 O O . GLY A 1 164 ? 9.873 -3.210 -26.841 1.00 71.94 164 GLY A O 1
ATOM 1324 N N . TYR A 1 165 ? 7.711 -3.725 -27.090 1.00 74.12 165 TYR A N 1
ATOM 1325 C CA . TYR A 1 165 ? 7.234 -2.405 -26.709 1.00 74.12 165 TYR A CA 1
ATOM 1326 C C . TYR A 1 165 ? 6.020 -2.520 -25.805 1.00 74.12 165 TYR A C 1
ATOM 1328 O O . TYR A 1 165 ? 5.249 -3.477 -25.907 1.00 74.12 165 TYR A O 1
ATOM 1336 N N . VAL A 1 166 ? 5.887 -1.556 -24.901 1.00 74.75 166 VAL A N 1
ATOM 1337 C CA . VAL A 1 166 ? 4.761 -1.445 -23.974 1.00 74.75 166 VAL A CA 1
ATOM 1338 C C . VAL A 1 166 ? 4.197 -0.042 -24.101 1.00 74.75 166 VAL A C 1
ATOM 1340 O O . VAL A 1 166 ? 4.942 0.938 -24.057 1.00 74.75 166 VAL A O 1
ATOM 1343 N N . GLN A 1 167 ? 2.885 0.036 -24.294 1.00 72.50 167 GLN A N 1
ATOM 1344 C CA . GLN A 1 167 ? 2.153 1.286 -24.185 1.00 72.50 167 GLN A CA 1
ATOM 1345 C C . GLN A 1 167 ? 1.919 1.577 -22.704 1.00 72.50 167 GLN A C 1
ATOM 1347 O O . GLN A 1 167 ? 1.572 0.677 -21.942 1.00 72.50 167 GLN A O 1
ATOM 1352 N N . ALA A 1 168 ? 2.165 2.816 -22.314 1.00 75.44 168 ALA A N 1
ATOM 1353 C CA . ALA A 1 168 ? 2.126 3.270 -20.939 1.00 75.44 168 ALA A CA 1
ATOM 1354 C C . ALA A 1 168 ? 1.530 4.672 -20.857 1.00 75.44 168 ALA A C 1
ATOM 1356 O O . ALA A 1 168 ? 1.457 5.377 -21.858 1.00 75.44 168 ALA A O 1
ATOM 1357 N N . GLU A 1 169 ? 1.112 5.074 -19.670 1.00 71.56 169 GLU A N 1
ATOM 1358 C CA . GLU A 1 169 ? 0.467 6.362 -19.410 1.00 71.56 169 GLU A CA 1
ATOM 1359 C C . GLU A 1 169 ? 1.406 7.380 -18.769 1.00 71.56 169 GLU A C 1
ATOM 1361 O O . GLU A 1 169 ? 1.175 8.580 -18.860 1.00 71.56 169 GLU A O 1
ATOM 1366 N N . GLU A 1 170 ? 2.459 6.910 -18.106 1.00 73.69 170 GLU A N 1
ATOM 1367 C CA . GLU A 1 170 ? 3.394 7.767 -17.390 1.00 73.69 170 GLU A CA 1
ATOM 1368 C C . GLU A 1 170 ? 4.705 7.023 -17.133 1.00 73.69 170 GLU A C 1
ATOM 1370 O O . GLU A 1 170 ? 4.701 5.799 -16.945 1.00 73.69 170 GLU A O 1
ATOM 1375 N N . ALA A 1 171 ? 5.821 7.756 -17.089 1.00 71.12 171 ALA A N 1
ATOM 1376 C CA . ALA A 1 171 ? 7.099 7.223 -16.650 1.00 71.12 171 ALA A CA 1
ATOM 1377 C C . ALA A 1 171 ? 7.809 8.155 -15.661 1.00 71.12 171 ALA A C 1
ATOM 1379 O O . ALA A 1 171 ? 8.083 9.311 -15.972 1.00 71.12 171 ALA A O 1
ATOM 1380 N N . SER A 1 172 ? 8.195 7.620 -14.499 1.00 78.25 172 SER A N 1
ATOM 1381 C CA . SER A 1 172 ? 9.114 8.289 -13.573 1.00 78.25 172 SER A CA 1
ATOM 1382 C C . SER A 1 172 ? 10.538 7.782 -13.790 1.00 78.25 172 SER A C 1
ATOM 1384 O O . SER A 1 172 ? 10.822 6.577 -13.734 1.00 78.25 172 SER A O 1
ATOM 1386 N N . PHE A 1 173 ? 11.449 8.719 -14.037 1.00 77.38 173 PHE A N 1
ATOM 1387 C CA . PHE A 1 173 ? 12.836 8.446 -14.385 1.00 77.38 173 PHE A CA 1
ATOM 1388 C C . PHE A 1 173 ? 13.737 8.531 -13.158 1.00 77.38 173 PHE A C 1
ATOM 1390 O O . PHE A 1 173 ? 14.120 9.612 -12.723 1.00 77.38 173 PHE A O 1
ATOM 1397 N N . LYS A 1 174 ? 14.152 7.379 -12.628 1.00 81.50 174 LYS A N 1
ATOM 1398 C CA . LYS A 1 174 ? 15.169 7.308 -11.570 1.00 81.50 174 LYS A CA 1
ATOM 1399 C C . LYS A 1 174 ? 16.528 6.926 -12.162 1.00 81.50 174 LYS A C 1
ATOM 1401 O O . LYS A 1 174 ? 16.575 6.302 -13.220 1.00 81.50 174 LYS A O 1
ATOM 1406 N N . PRO A 1 175 ? 17.665 7.246 -11.520 1.00 79.88 175 PRO A N 1
ATOM 1407 C CA . PRO A 1 175 ? 18.993 6.959 -12.071 1.00 79.88 175 PRO A CA 1
ATOM 1408 C C . PRO A 1 175 ? 19.195 5.497 -12.503 1.00 79.88 175 PRO A C 1
ATOM 1410 O O . PRO A 1 175 ? 19.756 5.257 -13.565 1.00 79.88 175 PRO A O 1
ATOM 1413 N N . SER A 1 176 ? 18.656 4.531 -11.752 1.00 81.56 176 SER A N 1
ATOM 1414 C CA . SER A 1 176 ? 18.832 3.090 -12.003 1.00 81.56 176 SER A CA 1
ATOM 1415 C C . SER A 1 176 ? 17.692 2.407 -12.773 1.00 81.56 176 SER A C 1
ATOM 1417 O O . SER A 1 176 ? 17.886 1.339 -13.361 1.00 81.56 176 SER A O 1
ATOM 1419 N N . HIS A 1 177 ? 16.488 2.978 -12.770 1.00 82.75 177 HIS A N 1
ATOM 1420 C CA . HIS A 1 177 ? 15.288 2.326 -13.294 1.00 82.75 177 HIS A CA 1
ATOM 1421 C C . HIS A 1 177 ? 14.243 3.333 -13.760 1.00 82.75 177 HIS A C 1
ATOM 1423 O O . HIS A 1 177 ? 14.272 4.502 -13.385 1.00 82.75 177 HIS A O 1
ATOM 1429 N N . ILE A 1 178 ? 13.307 2.842 -14.560 1.00 81.81 178 ILE A N 1
ATOM 1430 C CA . ILE A 1 178 ? 12.134 3.575 -15.014 1.00 81.81 178 ILE A CA 1
ATOM 1431 C C . ILE A 1 178 ? 10.919 2.909 -14.375 1.00 81.81 178 ILE A C 1
ATOM 1433 O O . ILE A 1 178 ? 10.805 1.679 -14.383 1.00 81.81 178 ILE A O 1
ATOM 1437 N N . LEU A 1 179 ? 10.059 3.711 -13.762 1.00 81.19 179 LEU A N 1
ATOM 1438 C CA . LEU A 1 179 ? 8.743 3.277 -13.303 1.00 81.19 179 LEU A CA 1
ATOM 1439 C C . LEU A 1 179 ? 7.756 3.656 -14.387 1.00 81.19 179 LEU A C 1
ATOM 1441 O O . LEU A 1 179 ? 7.752 4.810 -14.781 1.00 81.19 179 LEU A O 1
ATOM 1445 N N . ILE A 1 180 ? 6.983 2.701 -14.879 1.00 81.50 180 ILE A N 1
ATOM 1446 C CA . ILE A 1 180 ? 6.073 2.880 -16.006 1.00 81.50 180 ILE A CA 1
ATOM 1447 C C . ILE A 1 180 ? 4.677 2.489 -15.536 1.00 81.50 180 ILE A C 1
ATOM 1449 O O . ILE A 1 180 ? 4.495 1.381 -15.025 1.00 81.50 180 ILE A O 1
ATOM 1453 N N . LYS A 1 181 ? 3.699 3.375 -15.714 1.00 78.06 181 LYS A N 1
ATOM 1454 C CA . LYS A 1 181 ? 2.289 3.069 -15.465 1.00 78.06 181 LYS A CA 1
ATOM 1455 C C . LYS A 1 181 ? 1.700 2.428 -16.718 1.00 78.06 181 LYS A C 1
ATOM 1457 O O . LYS A 1 181 ? 1.610 3.076 -17.755 1.00 78.06 181 LYS A O 1
ATOM 1462 N N . VAL A 1 182 ? 1.399 1.134 -16.657 1.00 70.56 182 VAL A N 1
ATOM 1463 C CA . VAL A 1 182 ? 0.902 0.365 -17.817 1.00 70.56 182 VAL A C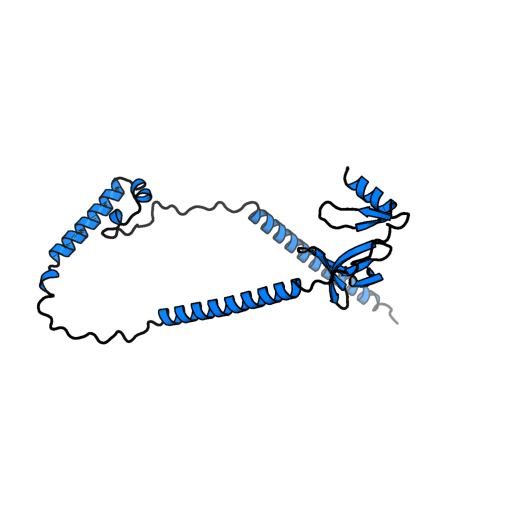A 1
ATOM 1464 C C . VAL A 1 182 ? -0.626 0.408 -17.896 1.00 70.56 182 VAL A C 1
ATOM 1466 O O . VAL A 1 182 ? -1.178 0.297 -18.984 1.00 70.56 182 VAL A O 1
ATOM 1469 N N . ASP A 1 183 ? -1.281 0.562 -16.744 1.00 64.88 183 ASP A N 1
ATOM 1470 C CA . ASP A 1 183 ? -2.733 0.650 -16.564 1.00 64.88 183 ASP A CA 1
ATOM 1471 C C . ASP A 1 183 ? -3.025 1.463 -15.285 1.00 64.88 183 ASP A C 1
ATOM 1473 O O . ASP A 1 183 ? -2.111 1.674 -14.476 1.00 64.88 183 ASP A O 1
ATOM 1477 N N . GLU A 1 184 ? -4.274 1.872 -15.054 1.00 64.69 184 GLU A N 1
ATOM 1478 C CA . GLU A 1 184 ? -4.693 2.694 -13.908 1.00 64.69 184 GLU A CA 1
ATOM 1479 C C . GLU A 1 184 ? -4.232 2.115 -12.563 1.00 64.69 184 GLU A C 1
ATOM 1481 O O . GLU A 1 184 ? -3.812 2.856 -11.671 1.00 64.69 184 GLU A O 1
ATOM 1486 N N . SER A 1 185 ? -4.228 0.785 -12.448 1.00 60.94 185 SER A N 1
ATOM 1487 C CA . SER A 1 185 ? -3.887 0.059 -11.226 1.00 60.94 185 SER A CA 1
ATOM 1488 C C . SER A 1 185 ? -2.460 -0.498 -11.184 1.00 60.94 185 SER A C 1
ATOM 1490 O O . SER A 1 185 ? -2.099 -1.144 -10.198 1.00 60.94 185 SER A O 1
ATOM 1492 N N . MET A 1 186 ? -1.652 -0.348 -12.244 1.00 64.38 186 MET A N 1
ATOM 1493 C CA . MET A 1 186 ? -0.395 -1.097 -12.369 1.00 64.38 186 MET A CA 1
ATOM 1494 C C . MET A 1 186 ? 0.816 -0.223 -12.708 1.00 64.38 186 MET A C 1
ATOM 1496 O O . MET A 1 186 ? 1.037 0.178 -13.854 1.00 64.38 186 MET A O 1
ATOM 1500 N N . LEU A 1 187 ? 1.672 -0.042 -11.697 1.00 75.44 187 LEU A N 1
ATOM 1501 C CA . LEU A 1 187 ? 2.994 0.568 -11.810 1.00 75.44 187 LEU A CA 1
ATOM 1502 C C . LEU A 1 187 ? 4.076 -0.520 -11.889 1.00 75.44 187 LEU A C 1
ATOM 1504 O O . LEU A 1 187 ? 4.239 -1.315 -10.964 1.00 75.44 187 LEU A O 1
ATOM 1508 N N . VAL A 1 188 ? 4.843 -0.552 -12.979 1.00 77.56 188 VAL A N 1
ATOM 1509 C CA . VAL A 1 188 ? 5.876 -1.571 -13.218 1.00 77.56 188 VAL A CA 1
ATOM 1510 C C . VAL A 1 188 ? 7.267 -0.946 -13.239 1.00 77.56 188 VAL A C 1
ATOM 1512 O O . VAL A 1 188 ? 7.505 0.081 -13.872 1.00 77.56 188 VAL A O 1
ATOM 1515 N N . ARG A 1 189 ? 8.219 -1.590 -12.555 1.00 81.81 189 ARG A N 1
ATOM 1516 C CA . ARG A 1 189 ? 9.619 -1.154 -12.465 1.00 81.81 189 ARG A CA 1
ATOM 1517 C C . ARG A 1 189 ? 10.497 -1.901 -13.464 1.00 81.81 189 ARG A C 1
ATOM 1519 O O . ARG A 1 189 ? 10.656 -3.113 -13.350 1.00 81.81 189 ARG A O 1
ATOM 1526 N N . TYR A 1 190 ? 11.155 -1.169 -14.362 1.00 82.56 190 TYR A N 1
ATOM 1527 C CA . TYR A 1 190 ? 12.107 -1.727 -15.324 1.00 82.56 190 TYR A CA 1
ATOM 1528 C C . TYR A 1 190 ? 13.516 -1.135 -15.167 1.00 82.56 190 TYR A C 1
ATOM 1530 O O . TYR A 1 190 ? 13.665 0.080 -15.031 1.00 82.56 190 TYR A O 1
ATOM 1538 N N . PRO A 1 191 ? 14.585 -1.949 -15.225 1.00 84.50 191 PRO A N 1
ATOM 1539 C CA . PRO A 1 191 ? 15.956 -1.448 -15.295 1.00 84.50 191 PRO A CA 1
ATOM 1540 C C . PRO A 1 191 ? 16.175 -0.581 -16.542 1.00 84.50 191 PRO A C 1
ATOM 1542 O O . PRO A 1 191 ? 15.812 -0.996 -17.644 1.00 84.50 191 PRO A O 1
ATOM 1545 N N . LYS A 1 192 ? 16.862 0.564 -16.414 1.00 83.69 192 LYS A N 1
ATOM 1546 C CA . LYS A 1 192 ? 17.139 1.454 -17.564 1.00 83.69 192 LYS A CA 1
ATOM 1547 C C . LYS A 1 192 ? 17.865 0.755 -18.715 1.00 83.69 192 LYS A C 1
ATOM 1549 O O . LYS A 1 192 ? 17.552 1.001 -19.870 1.00 83.69 192 LYS A O 1
ATOM 1554 N N . ARG A 1 193 ? 18.767 -0.184 -18.408 1.00 82.62 193 ARG A N 1
ATOM 1555 C CA . ARG A 1 193 ? 19.494 -0.996 -19.405 1.00 82.62 193 ARG A CA 1
ATOM 1556 C C . ARG A 1 193 ? 18.587 -1.789 -20.355 1.00 82.62 193 ARG A C 1
ATOM 1558 O O . ARG A 1 193 ? 19.013 -2.144 -21.450 1.00 82.62 193 ARG A O 1
ATOM 1565 N N . MET A 1 194 ? 17.358 -2.091 -19.928 1.00 81.56 194 MET A N 1
ATOM 1566 C CA . MET A 1 194 ? 16.384 -2.808 -20.747 1.00 81.56 194 MET A CA 1
ATOM 1567 C C . MET A 1 194 ? 15.649 -1.882 -21.711 1.00 81.56 194 MET A C 1
ATOM 1569 O O . MET A 1 194 ? 15.061 -2.379 -22.663 1.00 81.56 194 MET A O 1
ATOM 1573 N N . VAL A 1 195 ? 15.687 -0.566 -21.496 1.00 79.31 195 VAL A N 1
ATOM 1574 C CA . VAL A 1 195 ? 14.961 0.422 -22.295 1.00 79.31 195 VAL A CA 1
ATOM 1575 C C . VAL A 1 195 ? 15.868 0.946 -23.404 1.00 79.31 195 VAL A C 1
ATOM 1577 O O . VAL A 1 195 ? 17.0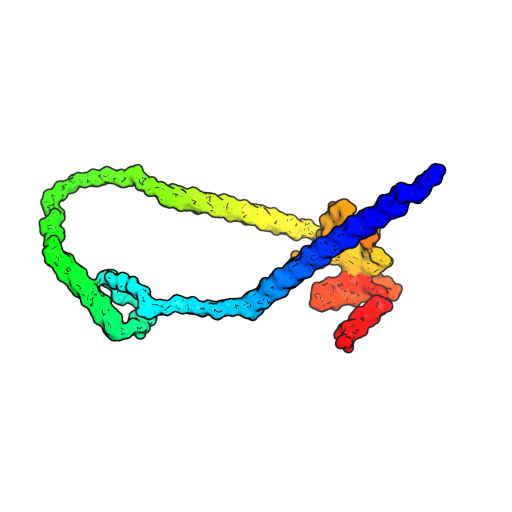16 1.321 -23.179 1.00 79.31 195 VAL A O 1
ATOM 1580 N N . ARG A 1 196 ? 15.362 0.916 -24.636 1.00 80.31 196 ARG A N 1
ATOM 1581 C CA . ARG A 1 196 ? 16.036 1.417 -25.836 1.00 80.31 196 ARG A CA 1
ATOM 1582 C C . ARG A 1 196 ? 15.662 2.867 -26.116 1.00 80.31 196 ARG A C 1
ATOM 1584 O O . ARG A 1 196 ? 16.548 3.665 -26.385 1.00 80.31 196 ARG A O 1
ATOM 1591 N N . SER A 1 197 ? 14.372 3.183 -26.087 1.00 79.94 197 SER A N 1
ATOM 1592 C CA . SER A 1 197 ? 13.858 4.539 -26.283 1.00 79.94 197 SER A CA 1
ATOM 1593 C C . SER A 1 197 ? 12.429 4.664 -25.761 1.00 79.94 197 SER A C 1
ATOM 1595 O O . SER A 1 197 ? 11.756 3.657 -25.533 1.00 79.94 197 SER A O 1
ATOM 1597 N N . ILE A 1 198 ? 11.988 5.903 -25.548 1.00 78.38 198 ILE A N 1
ATOM 1598 C CA . ILE A 1 198 ? 10.635 6.253 -25.114 1.00 78.38 198 ILE A CA 1
ATOM 1599 C C . ILE A 1 198 ? 10.122 7.327 -26.067 1.00 78.38 198 ILE A C 1
ATOM 1601 O O . ILE A 1 198 ? 10.861 8.255 -26.390 1.00 78.38 198 ILE A O 1
ATOM 1605 N N . LYS A 1 199 ? 8.889 7.170 -26.548 1.00 74.25 199 LYS A N 1
ATOM 1606 C CA . LYS A 1 199 ? 8.206 8.156 -27.392 1.00 74.25 199 LYS A CA 1
ATOM 1607 C C . LYS A 1 199 ? 6.986 8.694 -26.651 1.00 74.25 199 LYS A C 1
ATOM 1609 O O . LYS A 1 199 ? 6.127 7.906 -26.257 1.00 74.25 199 LYS A O 1
ATOM 1614 N N . GLU A 1 200 ? 6.918 10.007 -26.472 1.00 68.62 200 GLU A N 1
ATOM 1615 C CA . GLU A 1 200 ? 5.771 10.705 -25.881 1.00 68.62 200 GLU A CA 1
ATOM 1616 C C . GLU A 1 200 ? 4.686 10.925 -26.954 1.00 68.62 200 GLU A C 1
ATOM 1618 O O . GLU A 1 200 ? 5.010 11.236 -28.098 1.00 68.62 200 GLU A O 1
ATOM 1623 N N . SER A 1 201 ? 3.409 10.730 -26.604 1.00 61.72 201 SER A N 1
ATOM 1624 C CA . SER A 1 201 ? 2.227 10.946 -27.463 1.00 61.72 201 SER A CA 1
ATOM 1625 C C . SER A 1 201 ? 2.133 10.070 -28.732 1.00 61.72 201 SER A C 1
ATOM 1627 O O . SER A 1 201 ? 2.237 10.568 -29.851 1.00 61.72 201 SER A O 1
ATOM 1629 N N . PRO A 1 202 ? 1.848 8.755 -28.615 1.00 58.19 202 PRO A N 1
ATOM 1630 C CA . PRO A 1 202 ? 1.738 7.849 -29.759 1.00 58.19 202 PRO A CA 1
ATOM 1631 C C . PRO A 1 202 ? 0.358 7.888 -30.440 1.00 58.19 202 PRO A C 1
ATOM 1633 O O . PRO A 1 202 ? -0.033 6.887 -31.036 1.00 58.19 202 PRO A O 1
ATOM 1636 N N . SER A 1 203 ? -0.404 8.986 -30.348 1.00 49.59 203 SER A N 1
ATOM 1637 C CA . SER A 1 203 ? -1.810 9.068 -30.797 1.00 49.59 203 SER A CA 1
ATOM 1638 C C . SER A 1 203 ? -2.046 8.637 -32.253 1.00 49.59 203 SER A C 1
ATOM 1640 O O . SER A 1 203 ? -3.160 8.242 -32.573 1.00 49.59 203 SER A O 1
ATOM 1642 N N . ASN A 1 204 ? -1.001 8.590 -33.088 1.00 46.59 204 ASN A N 1
ATOM 1643 C CA . ASN A 1 204 ? -1.057 8.144 -34.484 1.00 46.59 204 ASN A CA 1
ATOM 1644 C C . ASN A 1 204 ? -0.193 6.903 -34.812 1.00 46.59 204 ASN A C 1
ATOM 1646 O O . ASN A 1 204 ? 0.018 6.599 -35.985 1.00 46.59 204 ASN A O 1
ATOM 1650 N N . TRP A 1 205 ? 0.334 6.163 -33.827 1.00 45.12 205 TRP A N 1
ATOM 1651 C CA . TRP A 1 205 ? 1.196 5.002 -34.108 1.00 45.12 205 TRP A CA 1
ATOM 1652 C C . TRP A 1 205 ? 0.382 3.739 -34.440 1.00 45.12 205 TRP A C 1
ATOM 1654 O O . TRP A 1 205 ? 0.205 2.848 -33.610 1.00 45.12 205 TRP A O 1
ATOM 1664 N N . VAL A 1 206 ? -0.089 3.649 -35.685 1.00 50.34 206 VAL A N 1
ATOM 1665 C CA . VAL A 1 206 ? -0.579 2.411 -36.316 1.00 50.34 206 VAL A CA 1
ATOM 1666 C C . VAL A 1 206 ? 0.523 1.877 -37.232 1.00 50.34 206 VAL A C 1
ATOM 1668 O O . VAL A 1 206 ? 0.356 1.793 -38.444 1.00 50.34 206 VAL A O 1
ATOM 1671 N N . GLU A 1 207 ? 1.699 1.545 -36.689 1.00 51.31 207 GLU A N 1
ATOM 1672 C CA . GLU A 1 207 ? 2.621 0.742 -37.495 1.00 51.31 207 GLU A CA 1
ATOM 1673 C C . GLU A 1 207 ? 2.063 -0.683 -37.611 1.00 51.31 207 GLU A C 1
ATOM 1675 O O . GLU A 1 207 ? 1.706 -1.294 -36.591 1.00 51.31 207 GLU A O 1
ATOM 1680 N N . PRO A 1 208 ? 1.991 -1.249 -38.829 1.00 55.00 208 PRO A N 1
ATOM 1681 C CA . PRO A 1 208 ? 1.690 -2.658 -38.990 1.00 55.00 208 PRO A CA 1
ATOM 1682 C C . PRO A 1 208 ? 2.723 -3.462 -38.199 1.00 55.00 208 PRO A C 1
ATOM 1684 O O . PRO A 1 208 ? 3.923 -3.195 -38.260 1.00 55.00 208 PRO A O 1
ATOM 1687 N N . VAL A 1 209 ? 2.251 -4.450 -37.434 1.00 58.16 209 VAL A N 1
ATOM 1688 C CA . VAL A 1 209 ? 3.126 -5.343 -36.667 1.00 58.16 209 VAL A CA 1
ATOM 1689 C C . VAL A 1 209 ? 4.212 -5.874 -37.615 1.00 58.16 209 VAL A C 1
ATOM 1691 O O . VAL A 1 209 ? 3.860 -6.511 -38.613 1.00 58.16 209 VAL A O 1
ATOM 1694 N N . PRO A 1 210 ? 5.510 -5.625 -37.342 1.00 58.22 210 PRO A N 1
ATOM 1695 C CA . PRO A 1 210 ? 6.569 -5.991 -38.272 1.00 58.22 210 PRO A CA 1
ATOM 1696 C C . PRO A 1 210 ? 6.504 -7.485 -38.604 1.00 58.22 210 PRO A C 1
ATOM 1698 O O . PRO A 1 210 ? 6.187 -8.312 -37.737 1.00 58.22 210 PRO A O 1
ATOM 1701 N N . LYS A 1 211 ? 6.808 -7.860 -39.856 1.00 56.78 211 LYS A N 1
ATOM 1702 C CA . LYS A 1 211 ? 6.825 -9.272 -40.271 1.00 56.78 211 LYS A CA 1
ATOM 1703 C C . LYS A 1 211 ? 7.694 -10.076 -39.295 1.00 56.78 211 LYS A C 1
ATOM 1705 O O . LYS A 1 211 ? 8.860 -9.771 -39.085 1.00 56.78 211 LYS A O 1
ATOM 1710 N N . GLY A 1 212 ? 7.107 -11.103 -38.678 1.00 61.78 212 GLY A N 1
ATOM 1711 C CA . GLY A 1 212 ? 7.787 -11.929 -37.669 1.00 61.78 212 GLY A CA 1
ATOM 1712 C C . GLY A 1 212 ? 7.398 -11.634 -36.217 1.00 61.78 212 GLY A C 1
ATOM 1713 O O . GLY A 1 212 ? 7.798 -12.392 -35.333 1.00 61.78 212 GLY A O 1
ATOM 1714 N N . PHE A 1 213 ? 6.561 -10.626 -35.972 1.00 60.41 213 PHE A N 1
ATOM 1715 C CA . PHE A 1 213 ? 6.018 -10.289 -34.657 1.00 60.41 213 PHE A CA 1
ATOM 1716 C C . PHE A 1 213 ? 4.505 -10.551 -34.586 1.00 60.41 213 PHE A C 1
ATOM 1718 O O . PHE A 1 213 ? 3.830 -10.682 -35.606 1.00 60.41 213 PHE A O 1
ATOM 1725 N N . VAL A 1 214 ? 3.979 -10.717 -33.373 1.00 63.03 214 VAL A N 1
ATOM 1726 C CA . VAL A 1 214 ? 2.576 -11.023 -33.075 1.00 63.03 214 VAL A CA 1
ATOM 1727 C C . VAL A 1 214 ? 2.133 -10.178 -31.891 1.00 63.03 214 VAL A C 1
ATOM 1729 O O . VAL A 1 214 ? 2.821 -10.117 -30.869 1.00 63.03 214 VAL A O 1
ATOM 1732 N N . ARG A 1 215 ? 0.955 -9.567 -32.018 1.00 63.97 215 ARG A N 1
ATOM 1733 C CA . ARG A 1 215 ? 0.267 -8.881 -30.927 1.00 63.97 215 ARG A CA 1
ATOM 1734 C C . ARG A 1 215 ? -0.386 -9.913 -30.009 1.00 63.97 215 ARG A C 1
ATOM 1736 O O . ARG A 1 215 ? -1.346 -10.575 -30.389 1.00 63.97 215 ARG A O 1
ATOM 1743 N N . LEU A 1 216 ? 0.149 -10.065 -28.806 1.00 62.41 216 LEU A N 1
ATOM 1744 C CA . LEU A 1 216 ? -0.491 -10.782 -27.715 1.00 62.41 216 LEU A CA 1
ATOM 1745 C C . LEU A 1 216 ? -1.341 -9.799 -26.913 1.00 62.41 216 LEU A C 1
ATOM 1747 O O . LEU A 1 216 ? -0.847 -8.779 -26.439 1.00 62.41 216 LEU A O 1
ATOM 1751 N N . LYS A 1 217 ? -2.616 -10.139 -26.738 1.00 60.16 217 LYS A N 1
ATOM 1752 C CA . LYS A 1 217 ? -3.473 -9.562 -25.703 1.00 60.16 217 LYS A CA 1
ATOM 1753 C C . LYS A 1 217 ? -3.581 -10.588 -24.568 1.00 60.16 217 LYS A C 1
ATOM 1755 O O . LYS A 1 217 ? -4.412 -11.491 -24.663 1.00 60.16 217 LYS A O 1
ATOM 1760 N N . PRO A 1 218 ? -2.706 -10.577 -23.546 1.00 58.25 218 PRO A N 1
ATOM 1761 C CA . PRO A 1 218 ? -2.988 -11.279 -22.299 1.00 58.25 218 PRO A CA 1
ATOM 1762 C C . PRO A 1 218 ? -4.358 -10.878 -21.735 1.00 58.25 218 PRO A C 1
ATOM 1764 O O . PRO A 1 218 ? -4.839 -9.771 -21.951 1.00 58.25 218 PRO A O 1
ATOM 1767 N N . ALA A 1 219 ? -4.959 -11.781 -20.957 1.00 49.06 219 ALA A N 1
ATOM 1768 C CA . ALA A 1 219 ? -6.306 -11.647 -20.387 1.00 49.06 219 ALA A CA 1
ATOM 1769 C C . ALA A 1 219 ? -6.502 -10.443 -19.433 1.00 49.06 219 ALA A C 1
ATOM 1771 O O . ALA A 1 219 ? -7.596 -10.247 -18.927 1.00 49.06 219 ALA A O 1
ATOM 1772 N N . ARG A 1 220 ? -5.455 -9.647 -19.178 1.00 47.00 220 ARG A N 1
ATOM 1773 C CA . ARG A 1 220 ? -5.440 -8.494 -18.263 1.00 47.00 220 ARG A CA 1
ATOM 1774 C C . ARG A 1 220 ? -5.284 -7.153 -18.997 1.00 47.00 220 ARG A C 1
ATOM 1776 O O . ARG A 1 220 ? -4.560 -6.292 -18.525 1.00 47.00 220 ARG A O 1
ATOM 1783 N N . GLY A 1 221 ? -5.834 -7.013 -20.204 1.00 45.62 221 GLY A N 1
ATOM 1784 C CA . GLY A 1 221 ? -5.871 -5.734 -20.940 1.00 45.62 221 GLY A CA 1
ATOM 1785 C C . GLY A 1 221 ? -4.549 -5.254 -21.564 1.00 45.62 221 GLY A C 1
ATOM 1786 O O . GLY A 1 221 ? -4.566 -4.497 -22.533 1.00 45.62 221 GLY A O 1
ATOM 1787 N N . ILE A 1 222 ? -3.397 -5.740 -21.099 1.00 54.25 222 ILE A N 1
ATOM 1788 C CA . ILE A 1 222 ? -2.085 -5.346 -21.628 1.00 54.25 222 ILE A CA 1
ATOM 1789 C C . ILE A 1 222 ? -1.958 -5.826 -23.077 1.00 54.25 222 ILE A C 1
ATOM 1791 O O . ILE A 1 222 ? -2.167 -6.998 -23.372 1.00 54.25 222 ILE A O 1
ATOM 1795 N N . THR A 1 223 ? -1.570 -4.950 -24.001 1.00 57.09 223 THR A N 1
ATOM 1796 C CA . THR A 1 223 ? -1.153 -5.367 -25.342 1.00 57.09 223 THR A CA 1
ATOM 1797 C C . THR A 1 223 ? 0.369 -5.465 -25.382 1.00 57.09 223 THR A C 1
ATOM 1799 O O . THR A 1 223 ? 1.055 -4.469 -25.184 1.00 57.09 223 THR A O 1
ATOM 1802 N N . MET A 1 224 ? 0.905 -6.643 -25.701 1.00 61.31 224 MET A N 1
ATOM 1803 C CA . MET A 1 224 ? 2.335 -6.842 -25.942 1.00 61.31 224 MET A CA 1
ATOM 1804 C C . MET A 1 224 ? 2.567 -7.284 -27.379 1.00 61.31 224 MET A C 1
ATOM 1806 O O . MET A 1 224 ? 1.870 -8.166 -27.873 1.00 61.31 224 MET A O 1
ATOM 1810 N N . VAL A 1 225 ? 3.586 -6.748 -28.041 1.00 63.06 225 VAL A N 1
ATOM 1811 C CA . VAL A 1 225 ? 4.044 -7.288 -29.325 1.00 63.06 225 VAL A CA 1
ATOM 1812 C C . VAL A 1 225 ? 5.350 -8.032 -29.119 1.00 63.06 225 VAL A C 1
ATOM 1814 O O . VAL A 1 225 ? 6.332 -7.484 -28.627 1.00 63.06 225 VAL A O 1
ATOM 1817 N N . VAL A 1 226 ? 5.335 -9.317 -29.462 1.00 66.44 226 VAL A N 1
ATOM 1818 C CA . VAL A 1 226 ? 6.443 -10.257 -29.258 1.00 66.44 226 VAL A CA 1
ATOM 1819 C C . VAL A 1 226 ? 6.755 -10.990 -30.558 1.00 66.44 226 VAL A C 1
ATOM 1821 O O . VAL A 1 226 ? 5.925 -11.031 -31.461 1.00 66.44 226 VAL A O 1
ATOM 1824 N N . THR A 1 227 ? 7.931 -11.610 -30.684 1.00 73.31 227 THR A N 1
ATOM 1825 C CA . THR A 1 227 ? 8.238 -12.409 -31.886 1.00 73.31 227 THR A CA 1
ATOM 1826 C C . THR A 1 227 ? 7.296 -13.618 -32.017 1.00 73.31 227 THR A C 1
ATOM 1828 O O . THR A 1 227 ? 6.824 -14.167 -31.016 1.00 73.31 227 THR A O 1
ATOM 1831 N N . LYS A 1 228 ? 7.075 -14.107 -33.246 1.00 71.38 228 LYS A N 1
ATOM 1832 C CA . LYS A 1 228 ? 6.310 -15.339 -33.532 1.00 71.38 228 LYS A CA 1
ATOM 1833 C C . LYS A 1 228 ? 6.838 -16.547 -32.747 1.00 71.38 228 LYS A C 1
ATOM 1835 O O . LYS A 1 228 ? 6.043 -17.358 -32.275 1.00 71.38 228 LYS A O 1
ATOM 1840 N N . ARG A 1 229 ? 8.163 -16.660 -32.575 1.00 72.00 229 ARG A N 1
ATOM 1841 C CA . ARG A 1 229 ? 8.799 -17.738 -31.794 1.00 72.00 229 ARG A CA 1
ATOM 1842 C C . ARG A 1 229 ? 8.425 -17.641 -30.314 1.00 72.00 229 ARG A C 1
ATOM 1844 O O . ARG A 1 229 ? 8.011 -18.634 -29.721 1.00 72.00 229 ARG A O 1
ATOM 1851 N N . THR A 1 230 ? 8.502 -16.440 -29.739 1.00 70.00 230 THR A N 1
ATOM 1852 C CA . THR A 1 230 ? 8.131 -16.203 -28.337 1.00 70.00 230 THR A CA 1
ATOM 1853 C C . THR A 1 230 ? 6.637 -16.437 -28.109 1.00 70.00 230 THR A C 1
ATOM 1855 O O . THR A 1 230 ? 6.263 -17.090 -27.140 1.00 70.00 230 THR A O 1
ATOM 1858 N N . ALA A 1 231 ? 5.782 -15.984 -29.031 1.00 67.31 231 ALA A N 1
ATOM 1859 C CA . ALA A 1 231 ? 4.338 -16.196 -28.960 1.00 67.31 231 ALA A CA 1
ATOM 1860 C C . ALA A 1 231 ? 3.962 -17.688 -28.954 1.00 67.31 231 ALA A C 1
ATOM 1862 O O . ALA A 1 231 ? 3.148 -18.103 -28.129 1.00 67.31 231 ALA A O 1
ATOM 1863 N N . LYS A 1 232 ? 4.583 -18.506 -29.820 1.00 71.12 232 LYS A N 1
ATOM 1864 C CA . LYS A 1 232 ? 4.381 -19.967 -29.830 1.00 71.12 232 LYS A CA 1
ATOM 1865 C C . LYS A 1 232 ? 4.762 -20.603 -28.487 1.00 71.12 232 LYS A C 1
ATOM 1867 O O . LYS A 1 232 ? 3.977 -21.376 -27.952 1.00 71.12 232 LYS A O 1
ATOM 1872 N N . ARG A 1 233 ? 5.906 -20.216 -27.907 1.00 68.69 233 ARG A N 1
ATOM 1873 C CA . ARG A 1 233 ? 6.402 -20.738 -26.617 1.00 68.69 233 ARG A CA 1
ATOM 1874 C C . ARG A 1 233 ? 5.520 -20.360 -25.419 1.00 68.69 233 ARG A C 1
ATOM 1876 O O . ARG A 1 233 ? 5.441 -21.110 -24.454 1.00 68.69 233 ARG A O 1
ATOM 1883 N N . ILE A 1 234 ? 4.886 -19.187 -25.457 1.00 66.19 234 ILE A N 1
ATOM 1884 C CA . ILE A 1 234 ? 3.961 -18.740 -24.403 1.00 66.19 234 ILE A CA 1
ATOM 1885 C C . ILE A 1 234 ? 2.632 -19.499 -24.498 1.00 66.19 234 ILE A C 1
ATOM 1887 O O . ILE A 1 234 ? 2.080 -19.879 -23.469 1.00 66.19 234 ILE A O 1
ATOM 1891 N N . LYS A 1 235 ? 2.131 -19.753 -25.716 1.00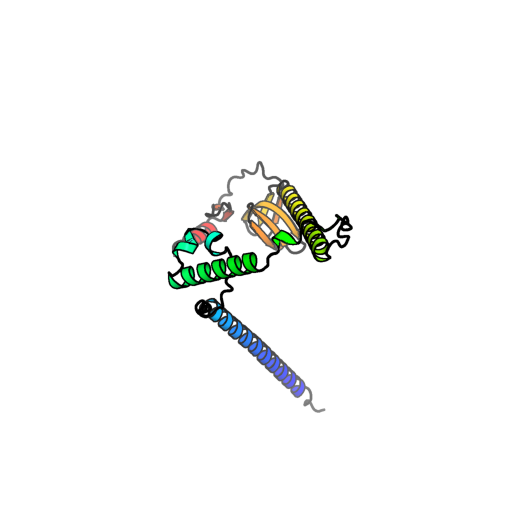 59.31 235 LYS A N 1
ATOM 1892 C CA . LYS A 1 235 ? 0.895 -20.522 -25.920 1.00 59.31 235 LYS A CA 1
ATOM 1893 C C . LYS A 1 235 ? 1.023 -21.970 -25.441 1.00 59.31 235 LYS A C 1
ATOM 1895 O O . LYS A 1 235 ? 0.115 -22.440 -24.770 1.00 59.31 235 LYS A O 1
ATOM 1900 N N . THR A 1 236 ? 2.146 -22.639 -25.711 1.00 54.84 236 THR A N 1
ATOM 1901 C CA . THR A 1 236 ? 2.360 -24.036 -25.289 1.00 54.84 236 THR A CA 1
ATOM 1902 C C . THR A 1 236 ? 2.456 -24.217 -23.774 1.00 54.84 236 THR A C 1
ATOM 1904 O O . THR A 1 236 ? 2.090 -25.269 -23.273 1.00 54.84 236 THR A O 1
ATOM 1907 N N . LYS A 1 237 ? 2.896 -23.200 -23.021 1.00 52.81 237 LYS A N 1
ATOM 1908 C CA . LYS A 1 237 ? 2.946 -23.250 -21.547 1.00 52.81 237 LYS A CA 1
ATOM 1909 C C . LYS A 1 237 ? 1.587 -23.090 -20.856 1.00 52.81 237 LYS A C 1
ATOM 1911 O O . LYS A 1 237 ? 1.516 -23.237 -19.646 1.00 52.81 237 LYS A O 1
ATOM 1916 N N . ARG A 1 238 ? 0.536 -22.707 -21.586 1.00 49.34 238 ARG A N 1
ATOM 1917 C CA . ARG A 1 238 ? -0.812 -22.513 -21.024 1.00 49.34 238 ARG A CA 1
ATOM 1918 C C . ARG A 1 238 ? -1.673 -23.778 -21.074 1.00 49.34 238 ARG A C 1
ATOM 1920 O O . ARG A 1 238 ? -2.768 -23.760 -20.531 1.00 49.34 238 ARG A O 1
ATOM 1927 N N . THR A 1 239 ? -1.200 -24.820 -21.754 1.00 46.84 239 THR A N 1
ATOM 1928 C CA . THR A 1 239 ? -1.936 -26.061 -22.045 1.00 46.84 239 THR A CA 1
ATOM 1929 C C . THR A 1 239 ? -1.306 -27.301 -21.396 1.00 46.84 239 THR A C 1
ATOM 1931 O O . THR A 1 239 ? -1.610 -28.412 -21.812 1.00 46.84 239 THR A O 1
ATOM 1934 N N . SER A 1 240 ? -0.419 -27.116 -20.416 1.00 40.50 240 SER A N 1
ATOM 1935 C CA . SER A 1 240 ? 0.202 -28.160 -19.584 1.00 40.50 240 SER A CA 1
ATOM 1936 C C . SER A 1 240 ? 0.011 -27.804 -18.120 1.00 40.50 240 SER A C 1
ATOM 1938 O O . SER A 1 240 ? -0.326 -28.702 -17.331 1.00 40.50 240 SER A O 1
#

Foldseek 3Di:
DDPPPPVVVVVVVVVVVVVVVVVVVVVVVVVVVVVVVVVVCVVDPPPDDDPPPPPDPDDADACVLVVDDPVVNVVDDPVVVVVNVVNNVVVVVCVVVVPVVVPPPPDDDDPDDDPPDPDVVNVVVVVVVVVVVVVVVVVVVVVVVVVVVVVQFWWKWWAFPPGKIAIFRDWDDDPFWIWTHRDPPDTDIGGPNGTDDMGTHVVPPPDPLPPQWDWDDDPPRTTMIDGPVVVVVVVVVVVD

Radius of gyration: 38.84 Å; chains: 1; bounding box: 108×60×92 Å